Protein AF-A0A9P8TGP6-F1 (afdb_monomer)

pLDDT: mean 79.48, std 13.27, range [30.7, 96.19]

Radius of gyration: 28.35 Å; Cα contacts (8 Å, |Δi|>4): 123; chains: 1; bounding box: 60×50×70 Å

Organism: NCBI:txid1378264

Solvent-accessible surface area (backbone atoms only — not comparable to full-atom values): 10635 Å² total; per-residue (Å²): 137,83,58,91,47,34,24,45,62,33,58,73,70,72,49,93,38,54,38,66,77,48,61,95,91,56,57,24,68,73,29,54,77,68,70,42,88,62,45,78,51,74,81,77,75,86,75,54,73,69,56,50,54,49,53,49,49,55,46,53,59,73,66,55,58,74,56,46,56,63,35,77,54,58,66,69,61,52,52,56,48,55,76,68,54,65,75,65,70,52,48,43,78,89,51,55,75,68,52,45,55,49,53,53,50,53,51,56,51,55,53,64,73,45,82,78,71,79,84,45,71,69,55,53,52,50,40,54,75,72,42,74,43,38,34,41,31,69,72,58,50,48,53,52,53,53,46,38,62,69,70,41,30,84,80,56,59,56,59,50,64,70,63,52,43,70,77,65,59,77,62,102,79,79,136

Nearest PDB structures (foldseek):
  2er8-assembly2_C  TM=5.774E-01  e=1.741E-02  Saccharomyces cerevisiae

Secondary structure (DSSP, 8-state):
---S--BHHHHHHT----GGGSPTTPPPHHHHHTT----B--PPP---HHHHHHHHHHHHHHT--GGGSSEE--HHHHHHHHHH--THHHH-TTS-HHHHHHHHHHHHHHHHHTT-PPPPHHHHHHHHHTTTTEEPPHHHHHHHHHHIIIIITTT---S-HHHHHHHH---TT--

Foldseek 3Di:
DAAPWAWPVCVVVVHGWPVSVDDPPDATPVCVVVVHDTHIDDDDDDDDPVVVVVVVVVVCVVPDPVQFQPDADDLVVVLVVVVVDPLLVFQPPVDDPVVSVVVSVVVVVVCVVPVDDRQDPVNSVVCVVVCVRGGGDPVVVVVVVVCCVVPVCVPRVRGDPVVVCVVPCPDPDDD

InterPro domains:
  IPR001138 Zn(2)Cys(6) fungal-type DNA-binding domain [PF00172] (5-46)
  IPR001138 Zn(2)Cys(6) fungal-type DNA-binding domain [PS00463] (6-38)
  IPR001138 Zn(2)Cys(6) fungal-type DNA-binding domain [PS50048] (6-40)
  IPR001138 Zn(2)Cys(6) fungal-type DNA-binding domain [SM00066] (1-49)
  IPR001138 Zn(2)Cys(6) fungal-type DNA-binding domain [cd00067] (2-39)
  IPR036864 Zn(2)-C6 fungal-type DNA-binding domain superfamily [G3DSA:4.10.240.10] (3-72)
  IPR036864 Zn(2)-C6 fungal-type DNA-binding domain superfamily [SSF57701] (2-48)
  IPR052073 Amide and Lactam Catabolism Regulators [PTHR47171] (1-62)

Structure (mmCIF, N/CA/C/O backbone):
data_AF-A0A9P8TGP6-F1
#
_entry.id   AF-A0A9P8TGP6-F1
#
loop_
_atom_site.group_PDB
_atom_site.id
_atom_site.type_symbol
_atom_site.label_atom_id
_atom_site.label_alt_id
_atom_site.label_comp_id
_atom_site.label_asym_id
_atom_site.label_entity_id
_atom_site.label_seq_id
_atom_site.pdbx_PDB_ins_code
_atom_site.Cartn_x
_atom_site.Cartn_y
_atom_site.Cartn_z
_atom_site.occupancy
_atom_site.B_iso_or_equiv
_atom_site.auth_seq_id
_atom_site.auth_comp_id
_atom_site.auth_asym_id
_atom_site.auth_atom_id
_atom_site.pdbx_PDB_model_num
ATOM 1 N N . LYS A 1 1 ? -22.299 21.863 39.846 1.00 61.88 1 LYS A N 1
ATOM 2 C CA . LYS A 1 1 ? -21.866 20.438 39.864 1.00 61.88 1 LYS A CA 1
ATOM 3 C C . LYS A 1 1 ? -21.215 20.084 38.522 1.00 61.88 1 LYS A C 1
ATOM 5 O O . LYS A 1 1 ? -21.666 20.597 37.506 1.00 61.88 1 LYS A O 1
ATOM 10 N N . ARG A 1 2 ? -20.144 19.278 38.502 1.00 75.06 2 ARG A N 1
ATOM 11 C CA . ARG A 1 2 ? -19.466 18.813 37.271 1.00 75.06 2 ARG A CA 1
ATOM 12 C C . ARG A 1 2 ? -20.066 17.472 36.834 1.00 75.06 2 ARG A C 1
ATOM 14 O O . ARG A 1 2 ? -20.246 16.617 37.693 1.00 75.06 2 ARG A O 1
ATOM 21 N N . ALA A 1 3 ? -20.376 17.307 35.547 1.00 80.19 3 ALA A N 1
ATOM 22 C CA . ALA A 1 3 ? -20.878 16.041 35.004 1.00 80.19 3 ALA A CA 1
ATOM 23 C C . ALA A 1 3 ? -19.803 14.943 35.098 1.00 80.19 3 ALA A C 1
ATOM 25 O O . ALA A 1 3 ? -18.622 15.214 34.852 1.00 80.19 3 ALA A O 1
ATOM 26 N N . LEU A 1 4 ? -20.197 13.718 35.456 1.00 82.75 4 LEU A N 1
ATOM 27 C CA . LEU A 1 4 ? -19.295 12.562 35.547 1.00 82.75 4 LEU A CA 1
ATOM 28 C C . LEU A 1 4 ? -19.127 11.872 34.191 1.00 82.75 4 LEU A C 1
ATOM 30 O O . LEU A 1 4 ? -18.088 11.255 33.923 1.00 82.75 4 LEU A O 1
ATOM 34 N N . LYS A 1 5 ? -20.143 11.989 33.333 1.00 88.75 5 LYS A N 1
ATOM 35 C CA . LYS A 1 5 ? -20.168 11.449 31.974 1.00 88.75 5 LYS A CA 1
ATOM 36 C C . LYS A 1 5 ? -20.490 12.550 30.966 1.00 88.75 5 LYS A C 1
ATOM 38 O O . LYS A 1 5 ? -21.061 13.582 31.298 1.00 88.75 5 LYS A O 1
ATOM 43 N N . ALA A 1 6 ? -20.080 12.333 29.725 1.00 94.38 6 ALA A N 1
ATOM 44 C CA . ALA A 1 6 ? -20.330 13.239 28.612 1.00 94.38 6 ALA A CA 1
ATOM 45 C C . ALA A 1 6 ? -20.905 12.449 27.436 1.00 94.38 6 ALA A C 1
ATOM 47 O O . ALA A 1 6 ? -20.716 11.233 27.362 1.00 94.38 6 ALA A O 1
ATOM 48 N N . CYS A 1 7 ? -21.575 13.126 26.509 1.00 95.00 7 CYS A N 1
ATOM 49 C CA . CYS A 1 7 ? -21.942 12.523 25.236 1.00 95.00 7 CYS A CA 1
ATOM 50 C C . CYS A 1 7 ? -20.708 12.312 24.339 1.00 95.00 7 CYS A C 1
ATOM 52 O O . CYS A 1 7 ? -19.651 12.914 24.567 1.00 95.00 7 CYS A O 1
ATOM 54 N N . VAL A 1 8 ? -20.836 11.474 23.309 1.00 95.00 8 VAL A N 1
ATOM 55 C CA . VAL A 1 8 ? -19.775 11.178 22.332 1.00 95.00 8 VAL A CA 1
ATOM 56 C C . VAL A 1 8 ? -19.268 12.464 21.672 1.00 95.00 8 VAL A C 1
ATOM 58 O O . VAL A 1 8 ? -18.059 12.701 21.659 1.00 95.00 8 VAL A O 1
ATOM 61 N N . ILE A 1 9 ? -20.179 13.330 21.219 1.00 94.94 9 ILE A N 1
ATOM 62 C CA . ILE A 1 9 ? -19.856 14.578 20.512 1.00 94.94 9 ILE A CA 1
ATOM 63 C C . ILE A 1 9 ? -19.052 15.538 21.395 1.00 94.94 9 ILE A C 1
ATOM 65 O O . ILE A 1 9 ? -17.947 15.944 21.034 1.00 94.94 9 ILE A O 1
ATOM 69 N N . CYS A 1 10 ? -19.552 15.877 22.587 1.00 94.94 10 CYS A N 1
ATOM 70 C CA . CYS A 1 10 ? -18.849 16.787 23.493 1.00 94.94 10 CYS A CA 1
ATOM 71 C C . CYS A 1 10 ? -17.521 16.195 23.990 1.00 94.94 10 CYS A C 1
ATOM 73 O O . CYS A 1 10 ? -16.549 16.931 24.157 1.00 94.94 10 CYS A O 1
ATOM 75 N N . HIS A 1 11 ? -17.444 14.872 24.181 1.00 94.25 11 HIS A N 1
ATOM 76 C CA . HIS A 1 11 ? -16.202 14.194 24.557 1.00 94.25 11 HIS A CA 1
ATOM 77 C C . HIS A 1 11 ? -15.139 14.230 23.445 1.00 94.25 11 HIS A C 1
ATOM 79 O O . HIS A 1 11 ? -13.945 14.368 23.740 1.00 94.25 11 HIS A O 1
ATOM 85 N N . GLN A 1 12 ? -15.544 14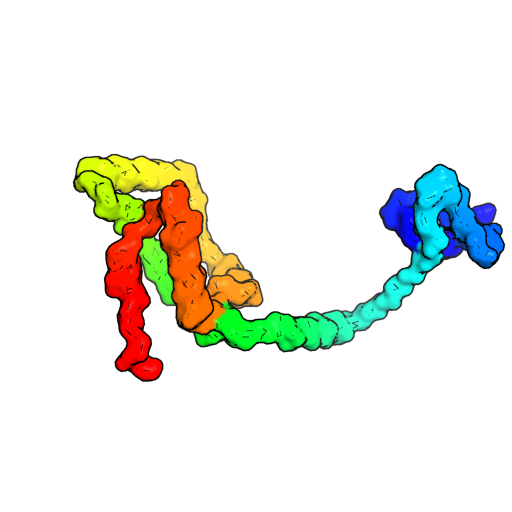.101 22.178 1.00 92.94 12 GLN A N 1
ATOM 86 C CA . GLN A 1 12 ? -14.650 14.243 21.023 1.00 92.94 12 GLN A CA 1
ATOM 87 C C . GLN A 1 12 ? -14.185 15.693 20.862 1.00 92.94 12 GLN A C 1
ATOM 89 O O . GLN A 1 12 ? -12.989 15.930 20.728 1.00 92.94 12 GLN A O 1
ATOM 94 N N . ARG A 1 13 ? -15.105 16.657 20.995 1.00 92.44 13 ARG A N 1
ATOM 95 C CA . ARG A 1 13 ? -14.828 18.102 20.906 1.00 92.44 13 ARG A CA 1
ATOM 96 C C . ARG A 1 13 ? -14.115 18.693 22.127 1.00 92.44 13 ARG A C 1
ATOM 98 O O . ARG A 1 13 ? -13.751 19.859 22.101 1.00 92.44 13 ARG A O 1
ATOM 105 N N . LYS A 1 14 ? -13.922 17.909 23.194 1.00 93.19 14 LYS A N 1
ATOM 106 C CA . LYS A 1 14 ? -13.277 18.326 24.456 1.00 93.19 14 LYS A CA 1
ATOM 107 C C . LYS A 1 14 ? -13.939 19.540 25.126 1.00 93.19 14 LYS A C 1
ATOM 109 O O . LYS A 1 14 ? -13.269 20.323 25.790 1.00 93.19 14 LYS A O 1
ATOM 114 N N . ILE A 1 15 ? -15.262 19.650 25.015 1.00 92.50 15 ILE A N 1
ATOM 115 C CA . ILE A 1 15 ? -16.065 20.724 25.626 1.00 92.50 15 ILE A CA 1
ATOM 116 C C . ILE A 1 15 ? -16.896 20.213 26.811 1.00 92.50 15 ILE A C 1
ATOM 118 O O . ILE A 1 15 ? -17.091 19.007 26.990 1.00 92.50 15 ILE A O 1
ATOM 122 N N . LYS A 1 16 ? -17.406 21.139 27.634 1.00 92.38 16 LYS A N 1
ATOM 123 C CA . LYS A 1 16 ? -18.284 20.814 28.766 1.00 92.38 16 LYS A CA 1
ATOM 124 C C . LYS A 1 16 ? -19.578 20.172 28.259 1.00 92.38 16 LYS A C 1
ATOM 126 O O . LYS A 1 16 ? -20.204 20.682 27.340 1.00 92.38 16 LYS A O 1
ATOM 131 N N . CYS A 1 17 ? -19.980 19.070 28.884 1.00 94.25 17 CYS A N 1
ATOM 132 C CA . CYS A 1 17 ? -21.229 18.376 28.592 1.00 94.25 17 CYS A CA 1
ATOM 133 C C . CYS A 1 17 ? -22.097 18.336 29.849 1.00 94.25 17 CYS A C 1
ATOM 135 O O . CYS A 1 17 ? -21.581 18.106 30.944 1.00 94.25 17 CYS A O 1
ATOM 137 N N . ASP A 1 18 ? -23.394 18.552 29.680 1.00 94.56 18 ASP A N 1
ATOM 138 C CA . ASP A 1 18 ? -24.419 18.512 30.722 1.00 94.56 18 ASP A CA 1
ATOM 139 C C . ASP A 1 18 ? -25.393 17.332 30.555 1.00 94.56 18 ASP A C 1
ATOM 141 O O . ASP A 1 18 ? -26.346 17.239 31.319 1.00 94.56 18 ASP A O 1
ATOM 145 N N . LEU A 1 19 ? -25.132 16.402 29.618 1.00 93.38 19 LEU A N 1
ATOM 146 C CA . LEU A 1 19 ? -25.998 15.237 29.356 1.00 93.38 19 LEU A CA 1
ATOM 147 C C . LEU A 1 19 ? -26.295 14.418 30.622 1.00 93.38 19 LEU A C 1
ATOM 149 O O . LEU A 1 19 ? -27.391 13.909 30.787 1.00 93.38 19 LEU A O 1
ATOM 153 N N . ASP A 1 20 ? -25.319 14.304 31.525 1.00 90.19 20 ASP A N 1
ATOM 154 C CA . ASP A 1 20 ? -25.415 13.534 32.777 1.00 90.19 20 ASP A CA 1
ATOM 155 C C . ASP A 1 20 ? -26.450 14.104 33.771 1.00 90.19 20 ASP A C 1
ATOM 157 O O . ASP A 1 20 ? -26.792 13.444 34.747 1.00 90.19 20 ASP A O 1
ATOM 161 N N . PHE A 1 21 ? -26.923 15.335 33.544 1.00 90.25 21 PHE A N 1
ATOM 162 C CA . PHE A 1 21 ? -27.951 16.004 34.348 1.00 90.25 21 PHE A CA 1
ATOM 163 C C . PHE A 1 21 ? -29.308 16.105 33.636 1.00 90.25 21 PHE A C 1
ATOM 165 O O . PHE A 1 21 ? -30.235 16.678 34.203 1.00 90.25 21 PHE A O 1
ATOM 172 N N . LYS A 1 22 ? -29.416 15.605 32.399 1.00 90.25 22 LYS A N 1
ATOM 173 C CA . LYS A 1 22 ? -30.646 15.617 31.600 1.00 90.25 22 LYS A CA 1
ATOM 174 C C . LYS A 1 22 ? -31.448 14.334 31.834 1.00 90.25 22 LYS A C 1
ATOM 176 O O . LYS A 1 22 ? -30.893 13.310 32.236 1.00 90.25 22 LYS A O 1
ATOM 181 N N . GLU A 1 23 ? -32.752 14.392 31.587 1.00 90.00 23 GLU A N 1
ATOM 182 C CA . GLU A 1 23 ? -33.630 13.226 31.718 1.00 90.00 23 GLU A CA 1
ATOM 183 C C . GLU A 1 23 ? -33.400 12.210 30.588 1.00 90.00 23 GLU A C 1
ATOM 185 O O . GLU A 1 23 ? -32.806 12.509 29.548 1.00 90.00 23 GLU A O 1
ATOM 190 N N . VAL A 1 24 ? -33.865 10.975 30.789 1.00 84.69 24 VAL A N 1
ATOM 191 C CA . VAL A 1 24 ? -33.719 9.903 29.795 1.00 84.69 24 VAL A CA 1
ATOM 192 C C . VAL A 1 24 ? -34.445 10.297 28.505 1.00 84.69 24 VAL A C 1
ATOM 194 O O . VAL A 1 24 ? -35.641 10.562 28.520 1.00 84.69 24 VAL A O 1
ATOM 197 N N . GLY A 1 25 ? -33.716 10.326 27.387 1.00 83.12 25 GLY A N 1
ATOM 198 C CA . GLY A 1 25 ? -34.239 10.727 26.075 1.00 83.12 25 GLY A CA 1
ATOM 199 C C . GLY A 1 25 ? -33.981 12.192 25.704 1.00 83.12 25 GLY A C 1
ATOM 200 O O . GLY A 1 25 ? -34.153 12.557 24.543 1.00 83.12 25 GLY A O 1
ATOM 201 N N . GLN A 1 26 ? -33.506 13.022 26.637 1.00 91.06 26 GLN A N 1
ATOM 202 C CA . GLN A 1 26 ? -33.088 14.393 26.344 1.00 91.06 26 GLN A CA 1
ATOM 203 C C . GLN A 1 26 ? -31.642 14.466 25.837 1.00 91.06 26 GLN A C 1
ATOM 205 O O . GLN A 1 26 ? -30.794 13.621 26.133 1.00 91.06 26 GLN A O 1
ATOM 210 N N . ARG A 1 27 ? -31.351 15.525 25.077 1.00 95.50 27 ARG A N 1
ATOM 211 C CA . ARG A 1 27 ? -30.021 15.820 24.529 1.00 95.50 27 ARG A CA 1
ATOM 212 C C . ARG A 1 27 ? -29.313 16.839 25.422 1.00 95.50 27 ARG A C 1
ATOM 214 O O . ARG A 1 27 ? -29.939 17.600 26.155 1.00 95.50 27 ARG A O 1
ATOM 221 N N . CYS A 1 28 ? -27.983 16.841 25.394 1.00 95.12 28 CYS A N 1
ATOM 222 C CA . CYS A 1 28 ? -27.208 17.866 26.092 1.00 95.12 28 CYS A CA 1
ATOM 223 C C . CYS A 1 28 ? -27.381 19.220 25.395 1.00 95.12 28 CYS A C 1
ATOM 225 O O . CYS A 1 28 ? -27.576 19.242 24.181 1.00 95.12 28 CYS A O 1
ATOM 227 N N . THR A 1 29 ? -27.215 20.329 26.117 1.00 95.50 29 THR A N 1
ATOM 228 C CA . THR A 1 29 ? -27.509 21.681 25.598 1.00 95.50 29 THR A CA 1
ATOM 229 C C . THR A 1 29 ? -26.766 21.963 24.281 1.00 95.50 29 THR A C 1
ATOM 231 O O . THR A 1 29 ? -27.377 22.306 23.277 1.00 95.50 29 THR A O 1
ATOM 234 N N . ASN A 1 30 ? -25.469 21.636 24.208 1.00 94.44 30 ASN A N 1
ATOM 235 C CA . ASN A 1 30 ? -24.685 21.799 22.971 1.00 94.44 30 ASN A CA 1
ATOM 236 C C . ASN A 1 30 ? -25.179 20.941 21.788 1.00 94.44 30 ASN A C 1
ATOM 238 O O . ASN A 1 30 ? -25.009 21.313 20.631 1.00 94.44 30 ASN A O 1
ATOM 242 N N . CYS A 1 31 ? -25.684 19.733 22.054 1.00 95.88 31 CYS A N 1
ATOM 243 C CA . CYS A 1 31 ? -26.143 18.824 20.999 1.00 95.88 31 CYS A CA 1
ATOM 244 C C . CYS A 1 31 ? -27.573 19.145 20.559 1.00 95.88 31 CYS A C 1
ATOM 246 O O . CYS A 1 31 ? -27.935 18.828 19.430 1.00 95.88 31 CYS A O 1
ATOM 248 N N . GLU A 1 32 ? -28.366 19.749 21.440 1.00 96.19 32 GLU A N 1
ATOM 249 C CA . GLU A 1 32 ? -29.692 20.284 21.149 1.00 96.19 32 GLU A CA 1
ATOM 250 C C . GLU A 1 32 ? -29.587 21.525 20.252 1.00 96.19 32 GLU A C 1
ATOM 252 O O . GLU A 1 32 ? -30.156 21.525 19.165 1.00 96.19 32 GLU A O 1
ATOM 257 N N . GLU A 1 33 ? -28.754 22.504 20.622 1.00 94.81 33 GLU A N 1
ATOM 258 C CA . GLU A 1 33 ? -28.526 23.732 19.840 1.00 94.81 33 GLU A CA 1
ATOM 259 C C . GLU A 1 33 ? -27.999 23.458 18.428 1.00 94.81 33 GLU A C 1
ATOM 261 O O . GLU A 1 33 ? -28.424 24.078 17.457 1.00 94.81 33 GLU A O 1
ATOM 266 N N . LEU A 1 34 ? -27.070 22.508 18.300 1.00 93.19 34 LEU A N 1
ATOM 267 C CA . LEU A 1 34 ? -26.473 22.148 17.013 1.00 93.19 34 LEU A CA 1
ATOM 268 C C . LEU A 1 34 ? -27.268 21.082 16.257 1.00 93.19 34 LEU A C 1
ATOM 270 O O . LEU A 1 34 ? -26.832 20.633 15.198 1.00 93.19 34 LEU A O 1
ATOM 274 N N . ASN A 1 35 ? -28.377 20.622 16.835 1.00 92.69 35 ASN A N 1
ATOM 275 C CA . ASN A 1 35 ? -29.158 19.501 16.342 1.00 92.69 35 ASN A CA 1
ATOM 276 C C . ASN A 1 35 ? -28.296 18.269 15.962 1.00 92.69 35 ASN A C 1
ATOM 278 O O . ASN A 1 35 ? -28.583 17.567 14.998 1.00 92.69 35 ASN A O 1
ATOM 282 N N . LEU A 1 36 ? -27.298 17.922 16.792 1.00 92.75 36 LEU A N 1
ATOM 283 C CA . LEU A 1 36 ? -26.455 16.713 16.668 1.00 92.75 36 LEU A CA 1
ATOM 284 C C . LEU A 1 36 ? -26.885 15.525 17.542 1.00 92.75 36 LEU A C 1
ATOM 286 O O . LEU A 1 36 ? -27.194 15.706 18.724 1.00 92.75 36 LEU A O 1
ATOM 290 N N . GLU A 1 37 ? -26.886 14.316 16.990 1.00 94.31 37 GLU A N 1
ATOM 291 C CA . GLU A 1 37 ? -27.268 13.094 17.706 1.00 94.31 37 GLU A CA 1
ATOM 292 C C . GLU A 1 37 ? -26.469 12.923 19.015 1.00 94.31 37 GLU A C 1
ATOM 294 O O . GLU A 1 37 ? -25.233 12.929 19.032 1.00 94.31 37 GLU A O 1
ATOM 299 N N . CYS A 1 38 ? -27.180 12.849 20.147 1.00 94.62 38 CYS A N 1
ATOM 300 C CA . CYS A 1 38 ? -26.576 12.927 21.476 1.00 94.62 38 CYS A CA 1
ATOM 301 C C . CYS A 1 38 ? -26.589 11.567 22.173 1.00 94.62 38 CYS A C 1
ATOM 303 O O . CYS A 1 38 ? -27.544 11.214 22.858 1.00 94.62 38 CYS A O 1
ATOM 305 N N . GLU A 1 39 ? -25.491 10.827 22.051 1.00 93.69 39 GLU A N 1
ATOM 306 C CA . GLU A 1 39 ? -25.336 9.531 22.713 1.00 93.69 39 GLU A CA 1
ATOM 307 C C . GLU A 1 39 ? -24.331 9.588 23.863 1.00 93.69 39 GLU A C 1
ATOM 309 O O . GLU A 1 39 ? -23.284 10.230 23.760 1.00 93.69 39 GLU A O 1
ATOM 314 N N . LEU A 1 40 ? -24.602 8.879 24.962 1.00 92.81 40 LEU A N 1
ATOM 315 C CA . LEU A 1 40 ? -23.701 8.805 26.114 1.00 92.81 40 LEU A CA 1
ATOM 316 C C . LEU A 1 40 ? -22.385 8.092 25.755 1.00 92.81 40 LEU A C 1
ATOM 318 O O . LEU A 1 40 ? -22.381 6.935 25.332 1.00 92.81 40 LEU A O 1
ATOM 322 N N . TYR A 1 41 ? -21.243 8.738 26.006 1.00 92.38 41 TYR A N 1
ATOM 323 C CA . TYR A 1 41 ? -19.936 8.148 25.728 1.00 92.38 41 TYR A CA 1
ATOM 324 C C . TYR A 1 41 ? -19.642 6.964 26.659 1.00 92.38 41 TYR A C 1
ATOM 326 O O . TYR A 1 41 ? -19.454 7.116 27.872 1.00 92.38 41 TYR A O 1
ATOM 334 N N . LYS A 1 42 ? -19.525 5.769 26.076 1.00 89.31 42 LYS A N 1
ATOM 335 C CA . LYS A 1 42 ? -19.083 4.555 26.772 1.00 89.31 42 LYS A CA 1
ATOM 336 C C . LYS A 1 42 ? -17.559 4.448 26.687 1.00 89.31 42 LYS A C 1
ATOM 338 O O . LYS A 1 42 ? -16.997 4.244 25.613 1.00 89.31 42 LYS A O 1
ATOM 343 N N . ARG A 1 43 ? -16.870 4.557 27.831 1.00 81.88 43 ARG A N 1
ATOM 344 C CA . ARG A 1 43 ? -15.415 4.330 27.896 1.00 81.88 43 ARG A CA 1
ATOM 345 C C . ARG A 1 43 ? -15.098 2.904 27.448 1.00 81.88 43 ARG A C 1
ATOM 347 O O . ARG A 1 43 ? -15.593 1.944 28.038 1.00 81.88 43 ARG A O 1
ATOM 354 N N . LYS A 1 44 ? -14.225 2.768 26.448 1.00 79.81 44 LYS A N 1
ATOM 355 C CA . LYS A 1 44 ? -13.668 1.467 26.063 1.00 79.81 44 LYS A CA 1
ATOM 356 C C . LYS A 1 44 ? -12.904 0.888 27.258 1.00 79.81 44 LYS A C 1
ATOM 358 O O . LYS A 1 44 ? -12.088 1.581 27.869 1.00 79.81 44 LYS A O 1
ATOM 363 N N . LYS A 1 45 ? -13.180 -0.371 27.612 1.00 79.00 45 LYS A N 1
ATOM 364 C CA . LYS A 1 45 ? -12.411 -1.075 28.647 1.00 79.00 45 LYS A CA 1
ATOM 365 C C . LYS A 1 45 ? -10.960 -1.191 28.182 1.00 79.00 45 LYS A C 1
ATOM 367 O O . LYS A 1 45 ? -10.704 -1.468 27.012 1.00 79.00 45 LYS A O 1
ATOM 372 N N . ARG A 1 46 ? -10.013 -0.981 29.098 1.00 75.94 46 ARG A N 1
ATOM 373 C CA . ARG A 1 46 ? -8.589 -1.163 28.808 1.00 75.94 46 ARG A CA 1
ATOM 374 C C . ARG A 1 46 ? -8.347 -2.640 28.492 1.00 75.94 46 ARG A C 1
ATOM 376 O O . ARG A 1 46 ? -8.518 -3.494 29.358 1.00 75.94 46 ARG A O 1
ATOM 383 N N . ILE A 1 47 ? -7.984 -2.924 27.247 1.00 75.44 47 ILE A N 1
ATOM 384 C CA . ILE A 1 47 ? -7.647 -4.272 26.784 1.00 75.44 47 ILE A CA 1
ATOM 385 C C . ILE A 1 47 ? -6.281 -4.644 27.380 1.00 75.44 47 ILE A C 1
ATOM 387 O O . ILE A 1 47 ? -5.363 -3.819 27.406 1.00 75.44 47 ILE A O 1
ATOM 391 N N . LYS A 1 48 ? -6.138 -5.866 27.910 1.00 80.12 48 LYS A N 1
ATOM 392 C CA . LYS A 1 48 ? -4.844 -6.347 28.430 1.00 80.12 48 LYS A CA 1
ATOM 393 C C . LYS A 1 48 ? -3.862 -6.516 27.264 1.00 80.12 48 LYS A C 1
ATOM 395 O O . LYS A 1 48 ? -4.267 -6.965 26.198 1.00 80.12 48 LYS A O 1
ATOM 400 N N . LYS A 1 49 ? -2.567 -6.234 27.460 1.00 73.44 49 LYS A N 1
ATOM 401 C CA . LYS A 1 49 ? -1.540 -6.309 26.393 1.00 73.44 49 LYS A CA 1
ATOM 402 C C . LYS A 1 49 ? -1.551 -7.651 25.638 1.00 73.44 49 LYS A C 1
ATOM 404 O O . LYS A 1 49 ? -1.470 -7.661 24.417 1.00 73.44 49 LYS A O 1
ATOM 409 N N . PHE A 1 50 ? -1.759 -8.762 26.348 1.00 72.81 50 PHE A N 1
ATOM 410 C CA . PHE A 1 50 ? -1.906 -10.097 25.753 1.00 72.81 50 PHE A CA 1
ATOM 411 C C . PHE A 1 50 ? -3.095 -10.209 24.779 1.00 72.81 50 PHE A C 1
ATOM 413 O O . PHE A 1 50 ? -2.973 -10.797 23.713 1.00 72.81 50 PHE A O 1
ATOM 420 N N . GLN A 1 51 ? -4.232 -9.592 25.107 1.00 73.81 51 GLN A N 1
ATOM 421 C CA . GLN A 1 51 ? -5.413 -9.578 24.238 1.00 73.81 51 GLN A CA 1
ATOM 422 C C . GLN A 1 51 ? -5.204 -8.693 23.003 1.00 73.81 51 GLN A C 1
ATOM 424 O O . GLN A 1 51 ? -5.775 -8.983 21.964 1.00 73.81 51 GLN A O 1
ATOM 429 N N . ILE A 1 52 ? -4.371 -7.648 23.082 1.00 72.38 52 ILE A N 1
ATOM 430 C CA . ILE A 1 52 ? -4.000 -6.842 21.905 1.00 72.38 52 ILE A CA 1
ATOM 431 C C . ILE A 1 52 ? -3.176 -7.685 20.931 1.00 72.38 52 ILE A C 1
ATOM 433 O O . ILE A 1 52 ? -3.507 -7.721 19.751 1.00 72.38 52 ILE A O 1
ATOM 437 N N . HIS A 1 53 ? -2.156 -8.395 21.428 1.00 73.44 53 HIS A N 1
ATOM 438 C CA . HIS A 1 53 ? -1.366 -9.309 20.598 1.00 73.44 53 HIS A CA 1
ATOM 439 C C . HIS A 1 53 ? -2.247 -10.378 19.953 1.00 73.44 53 HIS A C 1
ATOM 441 O O . HIS A 1 53 ? -2.147 -10.576 18.750 1.00 73.44 53 HIS A O 1
ATOM 447 N N . LYS A 1 54 ? -3.156 -10.984 20.729 1.00 78.88 54 LYS A N 1
ATOM 448 C CA . LYS A 1 54 ? -4.096 -11.988 20.223 1.00 78.88 54 LYS A CA 1
ATOM 449 C C . LYS A 1 54 ? -5.068 -11.428 19.174 1.00 78.88 54 LYS A C 1
ATOM 451 O O . LYS A 1 54 ? -5.260 -12.029 18.129 1.00 78.88 54 LYS A O 1
ATOM 456 N N . ASN A 1 55 ? -5.663 -10.260 19.418 1.00 76.12 55 ASN A N 1
ATOM 457 C CA . ASN A 1 55 ? -6.583 -9.638 18.461 1.00 76.12 55 ASN A CA 1
ATOM 458 C C . ASN A 1 55 ? -5.871 -9.230 17.164 1.00 76.12 55 ASN A C 1
ATOM 460 O O . ASN A 1 55 ? -6.475 -9.290 16.098 1.00 76.12 55 ASN A O 1
ATOM 464 N N . LEU A 1 56 ? -4.607 -8.803 17.252 1.00 72.31 56 LEU A N 1
ATOM 465 C CA . LEU A 1 56 ? -3.800 -8.467 16.084 1.00 72.31 56 LEU A CA 1
ATOM 466 C C . LEU A 1 56 ? -3.424 -9.721 15.293 1.00 72.31 56 LEU A C 1
ATOM 468 O O . LEU A 1 56 ? -3.550 -9.702 14.076 1.00 72.31 56 LEU A O 1
ATOM 472 N N . SER A 1 57 ? -3.014 -10.805 15.958 1.00 72.56 57 SER A N 1
ATOM 473 C CA . SER A 1 57 ? -2.742 -12.076 15.280 1.00 72.56 57 SER A CA 1
ATOM 474 C C . SER A 1 57 ? -3.997 -12.634 14.612 1.00 72.56 57 SER A C 1
ATOM 476 O O . SER A 1 57 ? -3.938 -12.970 13.438 1.00 72.56 57 SER A O 1
ATOM 478 N N . ASP A 1 58 ? -5.145 -12.624 15.297 1.00 76.12 58 ASP A N 1
ATOM 479 C CA . ASP A 1 58 ? -6.416 -13.098 14.734 1.00 76.12 58 ASP A CA 1
ATOM 480 C C . ASP A 1 58 ? -6.881 -12.227 13.551 1.00 76.12 58 ASP A C 1
ATOM 482 O O . ASP A 1 58 ? -7.472 -12.738 12.601 1.00 76.12 58 ASP A O 1
ATOM 486 N N . LEU A 1 59 ? -6.637 -10.910 13.591 1.00 70.25 59 LEU A N 1
ATOM 487 C CA . LEU A 1 59 ? -6.941 -10.011 12.475 1.00 70.25 59 LEU A CA 1
ATOM 488 C C . LEU A 1 59 ? -6.015 -10.279 11.288 1.00 70.25 59 LEU A C 1
ATOM 490 O O . LEU A 1 59 ? -6.513 -10.443 10.184 1.00 70.25 59 LEU A O 1
ATOM 494 N N . LEU A 1 60 ? -4.703 -10.368 11.524 1.00 68.00 60 LEU A N 1
ATOM 495 C CA . LEU A 1 60 ? -3.710 -10.676 10.493 1.00 68.00 60 LEU A CA 1
ATOM 496 C C . LEU A 1 60 ? -3.979 -12.035 9.841 1.00 68.00 60 LEU A C 1
ATOM 498 O O . LEU A 1 60 ? -3.842 -12.151 8.632 1.00 68.00 60 LEU A O 1
ATOM 502 N N . GLU A 1 61 ? -4.400 -13.036 10.616 1.00 73.62 61 GLU A N 1
ATOM 503 C CA . GLU A 1 61 ? -4.819 -14.349 10.117 1.00 73.62 61 GLU A CA 1
ATOM 504 C C . GLU A 1 61 ? -6.066 -14.245 9.232 1.00 73.62 61 GLU A C 1
ATOM 506 O O . GLU A 1 61 ? -6.103 -14.809 8.147 1.00 73.62 61 GLU A O 1
ATOM 511 N N . LYS A 1 62 ? -7.075 -13.473 9.652 1.00 69.38 62 LYS A N 1
ATOM 512 C CA . LYS A 1 62 ? -8.317 -13.276 8.884 1.00 69.38 62 LYS A CA 1
ATOM 513 C C . LYS A 1 62 ? -8.140 -12.413 7.640 1.00 69.38 62 LYS A C 1
ATOM 515 O O . LYS A 1 62 ? -8.922 -12.537 6.705 1.00 69.38 62 LYS A O 1
ATOM 520 N N . THR A 1 63 ? -7.156 -11.519 7.640 1.00 58.78 63 THR A N 1
ATOM 521 C CA . THR A 1 63 ? -6.814 -10.669 6.494 1.00 58.78 63 THR A CA 1
ATOM 522 C C . THR A 1 63 ? -5.637 -11.219 5.694 1.00 58.78 63 THR A C 1
ATOM 524 O O . THR A 1 63 ? -5.149 -10.524 4.803 1.00 58.78 63 THR A O 1
ATOM 527 N N . LYS A 1 64 ? -5.146 -12.433 5.997 1.00 61.66 64 LYS A N 1
ATOM 528 C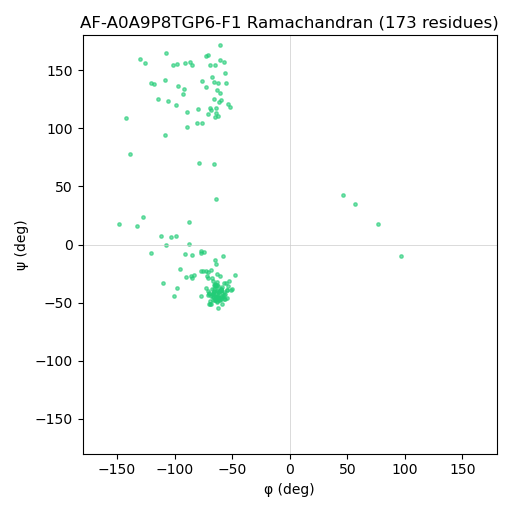 CA . LYS A 1 64 ? -4.171 -13.114 5.142 1.00 61.66 64 LYS A CA 1
ATOM 529 C C . LYS A 1 64 ? -4.834 -13.354 3.798 1.00 61.66 64 LYS A C 1
ATOM 531 O O . LYS A 1 64 ? -5.733 -14.175 3.663 1.00 61.66 64 LYS A O 1
ATOM 536 N N . ILE A 1 65 ? -4.352 -12.641 2.798 1.00 62.12 65 ILE A N 1
ATOM 537 C CA . ILE A 1 65 ? -4.590 -12.998 1.412 1.00 62.12 65 ILE A CA 1
ATOM 538 C C . ILE A 1 65 ? -3.440 -13.940 1.060 1.00 62.12 65 ILE A C 1
ATOM 540 O O . ILE A 1 65 ? -2.305 -13.499 0.880 1.00 62.12 65 ILE A O 1
ATOM 544 N N . GLU A 1 66 ? -3.713 -15.246 1.063 1.00 57.84 66 GLU A N 1
ATOM 545 C CA . GLU A 1 66 ? -2.716 -16.305 0.827 1.00 57.84 66 GLU A CA 1
ATOM 546 C C . GLU A 1 66 ? -1.939 -16.078 -0.481 1.00 57.84 66 GLU A C 1
ATOM 548 O O . GLU A 1 66 ? -0.739 -16.337 -0.554 1.00 57.84 66 GLU A O 1
ATOM 553 N N . THR A 1 67 ? -2.594 -15.467 -1.470 1.00 56.84 67 THR A N 1
ATOM 554 C CA . THR A 1 67 ? -2.038 -15.155 -2.788 1.00 56.84 67 THR A CA 1
ATOM 555 C C . THR A 1 67 ? -1.106 -13.942 -2.827 1.00 56.84 67 THR A C 1
ATOM 557 O O . THR A 1 67 ? -0.494 -13.736 -3.866 1.00 56.84 67 THR A O 1
ATOM 560 N N . LEU A 1 68 ? -0.959 -13.146 -1.750 1.00 58.06 68 LEU A N 1
ATOM 561 C CA . LEU A 1 68 ? -0.099 -11.941 -1.714 1.00 58.06 68 LEU A CA 1
ATOM 562 C C . LEU A 1 68 ? 1.346 -12.193 -1.248 1.00 58.06 68 LEU A C 1
ATOM 564 O O . LEU A 1 68 ? 2.161 -11.280 -1.319 1.00 58.06 68 LEU A O 1
ATOM 568 N N . ASN A 1 69 ? 1.677 -13.394 -0.760 1.00 65.44 69 ASN A N 1
ATOM 569 C CA . ASN A 1 69 ? 3.037 -13.727 -0.300 1.00 65.44 69 ASN A CA 1
ATOM 570 C C . ASN A 1 69 ? 3.586 -15.006 -0.950 1.00 65.44 69 ASN A C 1
ATOM 572 O O . ASN A 1 69 ? 4.432 -15.686 -0.362 1.00 65.44 69 ASN A O 1
ATOM 576 N N . ALA A 1 70 ? 3.068 -15.364 -2.125 1.00 71.69 70 ALA A N 1
ATOM 577 C CA . ALA A 1 70 ? 3.438 -16.593 -2.820 1.00 71.69 70 ALA A CA 1
ATOM 578 C C . ALA A 1 70 ? 4.898 -16.564 -3.298 1.00 71.69 70 ALA A C 1
ATOM 580 O O . ALA A 1 70 ? 5.563 -17.596 -3.313 1.00 71.69 70 ALA A O 1
ATOM 581 N N . VAL A 1 71 ? 5.415 -15.380 -3.637 1.00 79.62 71 VAL A N 1
ATOM 582 C CA . VAL A 1 71 ? 6.794 -15.200 -4.097 1.00 79.62 71 VAL A CA 1
ATOM 583 C C . VAL A 1 71 ? 7.562 -14.370 -3.074 1.00 79.62 71 VAL A C 1
ATOM 585 O O . VAL A 1 71 ? 7.156 -13.265 -2.721 1.00 79.62 71 VAL A O 1
ATOM 588 N N . ARG A 1 72 ? 8.688 -14.899 -2.589 1.00 83.50 72 ARG A N 1
ATOM 589 C CA . ARG A 1 72 ? 9.584 -14.194 -1.665 1.00 83.50 72 ARG A CA 1
ATOM 590 C C . ARG A 1 72 ? 10.830 -13.748 -2.401 1.00 83.50 72 ARG A C 1
ATOM 592 O O . ARG A 1 72 ? 11.538 -14.578 -2.964 1.00 83.50 72 ARG A O 1
ATOM 599 N N . ILE A 1 73 ? 11.107 -12.454 -2.357 1.00 86.25 73 ILE A N 1
ATOM 600 C CA . ILE A 1 73 ? 12.356 -11.899 -2.864 1.00 86.25 73 ILE A CA 1
ATOM 601 C C . ILE A 1 73 ? 13.350 -11.818 -1.705 1.00 86.25 73 ILE A C 1
ATOM 603 O O . ILE A 1 73 ? 13.022 -11.264 -0.656 1.00 86.25 73 ILE A O 1
ATOM 607 N N . ASP A 1 74 ? 14.566 -12.334 -1.888 1.00 88.44 74 ASP A N 1
ATOM 608 C CA . ASP A 1 74 ? 15.650 -12.092 -0.934 1.00 88.44 74 ASP A CA 1
ATOM 609 C C . ASP A 1 74 ? 16.068 -10.610 -1.008 1.00 88.44 74 ASP A C 1
ATOM 611 O O . ASP A 1 74 ? 16.543 -10.157 -2.059 1.00 88.44 74 ASP A O 1
ATOM 615 N N . PRO A 1 75 ? 15.920 -9.833 0.084 1.00 86.75 75 PRO A N 1
ATOM 616 C CA . PRO A 1 75 ? 16.323 -8.436 0.097 1.00 86.75 75 PRO A CA 1
ATOM 617 C C . PRO A 1 75 ? 17.809 -8.254 -0.224 1.00 86.75 75 PRO A C 1
ATOM 619 O O . PRO A 1 75 ? 18.165 -7.295 -0.900 1.00 86.75 75 PRO A O 1
ATOM 622 N N . ALA A 1 76 ? 18.688 -9.157 0.220 1.00 85.19 76 ALA A N 1
ATOM 623 C CA . ALA A 1 76 ? 20.121 -9.035 -0.038 1.00 85.19 76 ALA A CA 1
ATOM 624 C C . ALA A 1 76 ? 20.431 -9.203 -1.533 1.00 85.19 76 ALA A C 1
ATOM 626 O O . ALA A 1 76 ? 21.169 -8.399 -2.110 1.00 85.19 76 ALA A O 1
ATOM 627 N N . GLU A 1 77 ? 19.818 -10.202 -2.172 1.00 86.25 77 GLU A N 1
ATOM 628 C CA . GLU A 1 77 ? 19.963 -10.444 -3.607 1.00 86.25 77 GLU A CA 1
ATOM 629 C C . GLU A 1 77 ? 19.381 -9.286 -4.431 1.00 86.25 77 GLU A C 1
ATOM 631 O O . GLU A 1 77 ? 20.040 -8.777 -5.343 1.00 86.25 77 GLU A O 1
ATOM 636 N N . LEU A 1 78 ? 18.177 -8.815 -4.084 1.00 85.31 78 LEU A N 1
ATOM 637 C CA . LEU A 1 78 ? 17.532 -7.696 -4.771 1.00 85.31 78 LEU A CA 1
ATOM 638 C C . LEU A 1 78 ? 18.357 -6.415 -4.654 1.00 85.31 78 LEU A C 1
ATOM 640 O O . LEU A 1 78 ? 18.610 -5.756 -5.660 1.00 85.31 78 LEU A O 1
ATOM 644 N N . MET A 1 79 ? 18.814 -6.071 -3.449 1.00 83.69 79 MET A N 1
ATOM 645 C CA . MET A 1 79 ? 19.619 -4.867 -3.237 1.00 83.69 7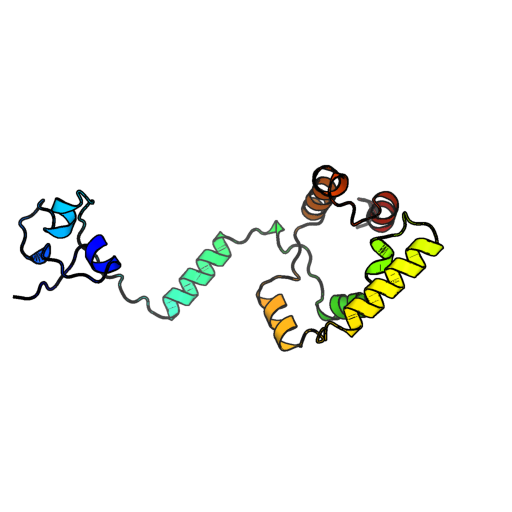9 MET A CA 1
ATOM 646 C C . MET A 1 79 ? 20.955 -4.957 -3.979 1.00 83.69 79 MET A C 1
ATOM 648 O O . MET A 1 79 ? 21.412 -3.961 -4.540 1.00 83.69 79 MET A O 1
ATOM 652 N N . GLN A 1 80 ? 21.564 -6.145 -4.060 1.00 82.12 80 GLN A N 1
ATOM 653 C CA . GLN A 1 80 ? 22.770 -6.347 -4.862 1.00 82.12 80 GLN A CA 1
ATOM 654 C C . GLN A 1 80 ? 22.500 -6.167 -6.365 1.00 82.12 80 GLN A C 1
ATOM 656 O O . GLN A 1 80 ? 23.332 -5.572 -7.054 1.00 82.12 80 GLN A O 1
ATOM 661 N N . LYS A 1 81 ? 21.356 -6.645 -6.877 1.00 79.25 81 LYS A N 1
ATOM 662 C CA . LYS A 1 81 ? 20.938 -6.417 -8.270 1.00 79.25 81 LYS A CA 1
ATOM 663 C C . LYS A 1 81 ? 20.709 -4.929 -8.534 1.00 79.25 81 LYS A C 1
ATOM 665 O O . LYS A 1 81 ? 21.305 -4.395 -9.460 1.00 79.25 81 LYS A O 1
ATOM 670 N N . LEU A 1 82 ? 19.954 -4.238 -7.678 1.00 74.81 82 LEU A N 1
ATOM 671 C CA . LEU A 1 82 ? 19.654 -2.809 -7.830 1.00 74.81 82 LEU A CA 1
ATOM 672 C C . LEU A 1 82 ? 20.911 -1.930 -7.843 1.00 74.81 82 LEU A C 1
ATOM 674 O O . LEU A 1 82 ? 21.000 -1.024 -8.660 1.00 74.81 82 LEU A O 1
ATOM 678 N N . LYS A 1 83 ? 21.920 -2.233 -7.015 1.00 72.12 83 LYS A N 1
ATOM 679 C CA . LYS A 1 83 ? 23.207 -1.511 -7.042 1.00 72.12 83 LYS A CA 1
ATOM 680 C C . LYS A 1 83 ? 23.971 -1.671 -8.362 1.00 72.12 83 LYS A C 1
ATOM 682 O O . LYS A 1 83 ? 24.805 -0.832 -8.688 1.00 72.12 83 LYS A O 1
ATOM 687 N N . LYS A 1 84 ? 23.731 -2.760 -9.098 1.00 65.69 84 LYS A N 1
ATOM 688 C CA . LYS A 1 84 ? 24.378 -3.047 -10.388 1.00 65.69 84 LYS A CA 1
ATOM 689 C C . LYS A 1 84 ? 23.588 -2.484 -11.569 1.00 65.69 84 LYS A C 1
ATOM 691 O O . LYS A 1 84 ? 24.188 -2.166 -12.593 1.00 65.69 84 LYS A O 1
ATOM 696 N N . THR A 1 85 ? 22.271 -2.355 -11.438 1.00 62.56 85 THR A N 1
ATOM 697 C CA . THR A 1 85 ? 21.396 -1.894 -12.516 1.00 62.56 85 THR A CA 1
ATOM 698 C C . THR A 1 85 ? 21.444 -0.374 -12.646 1.00 62.56 85 THR A C 1
ATOM 700 O O . THR A 1 85 ? 21.009 0.357 -11.759 1.00 62.56 85 THR A O 1
ATOM 703 N N . ARG A 1 86 ? 21.913 0.136 -13.788 1.00 58.72 86 ARG A N 1
ATOM 704 C CA . ARG A 1 86 ? 21.750 1.557 -14.115 1.00 58.72 86 ARG A CA 1
ATOM 705 C C . ARG A 1 86 ? 20.304 1.765 -14.561 1.00 58.72 86 ARG A C 1
ATOM 707 O O . ARG A 1 86 ? 19.940 1.380 -15.665 1.00 58.72 86 ARG A O 1
ATOM 714 N N . HIS A 1 87 ? 19.472 2.353 -13.699 1.00 56.53 87 HIS A N 1
ATOM 715 C CA . HIS A 1 87 ? 18.028 2.552 -13.920 1.00 56.53 87 HIS A CA 1
ATOM 716 C C . HIS A 1 87 ? 17.658 3.141 -15.296 1.00 56.53 87 HIS A C 1
ATOM 718 O O . HIS A 1 87 ? 16.573 2.885 -15.806 1.00 56.53 87 HIS A O 1
ATOM 724 N N . HIS A 1 88 ? 18.570 3.883 -15.923 1.00 58.34 88 HIS A N 1
ATOM 725 C CA . HIS A 1 88 ? 18.381 4.511 -17.226 1.00 58.34 88 HIS A CA 1
ATOM 726 C C . HIS A 1 88 ? 18.280 3.528 -18.414 1.00 58.34 88 HIS A C 1
ATOM 728 O O . HIS A 1 88 ? 17.726 3.875 -19.455 1.00 58.34 88 HIS A O 1
ATOM 734 N N . GLU A 1 89 ? 18.789 2.300 -18.283 1.00 54.53 89 GLU A N 1
ATOM 735 C CA . GLU A 1 89 ? 18.873 1.343 -19.399 1.00 54.53 89 GLU A CA 1
ATOM 736 C C . GLU A 1 89 ? 17.504 0.792 -19.836 1.00 54.53 89 GLU A C 1
ATOM 738 O O . GLU A 1 89 ? 17.320 0.409 -20.992 1.00 54.53 89 GLU A O 1
ATOM 743 N N . TYR A 1 90 ? 16.515 0.819 -18.939 1.00 52.62 90 TYR A N 1
ATOM 744 C CA . TYR A 1 90 ? 15.154 0.344 -19.211 1.00 52.62 90 TYR A CA 1
ATOM 745 C C . TYR A 1 90 ? 14.192 1.455 -19.636 1.00 52.62 90 TYR A C 1
ATOM 747 O O . TYR A 1 90 ? 13.176 1.166 -20.270 1.00 52.62 90 TYR A O 1
ATOM 755 N N . ILE A 1 91 ? 14.512 2.711 -19.305 1.00 59.25 91 ILE A N 1
ATOM 756 C CA . ILE A 1 91 ? 13.576 3.832 -19.447 1.00 59.25 91 ILE A CA 1
ATOM 757 C C . ILE A 1 91 ? 13.598 4.423 -20.862 1.00 59.25 91 ILE A C 1
ATOM 759 O O . ILE A 1 91 ? 12.585 4.915 -21.350 1.00 59.25 91 ILE A O 1
ATOM 763 N N . TYR A 1 92 ? 14.733 4.330 -21.559 1.00 58.62 92 TYR A N 1
ATOM 764 C CA . TYR A 1 92 ? 15.003 5.202 -22.707 1.00 58.62 92 TYR A CA 1
ATOM 765 C C . TYR A 1 92 ? 15.525 4.497 -23.966 1.00 58.62 92 TYR A C 1
ATOM 767 O O . TYR A 1 92 ? 15.962 5.145 -24.915 1.00 58.62 92 TYR A O 1
ATOM 775 N N . LYS A 1 93 ? 15.397 3.167 -24.048 1.00 56.19 93 LYS A N 1
ATOM 776 C CA . LYS A 1 93 ? 15.797 2.379 -25.233 1.00 56.19 93 LYS A CA 1
ATOM 777 C C . LYS A 1 93 ? 15.111 2.786 -26.554 1.00 56.19 93 LYS A C 1
ATOM 779 O O . LYS A 1 93 ? 15.515 2.302 -27.601 1.00 56.19 93 LYS A O 1
ATOM 784 N N . SER A 1 94 ? 14.093 3.650 -26.531 1.00 57.00 94 SER A N 1
ATOM 785 C CA . SER A 1 94 ? 13.444 4.201 -27.732 1.00 57.00 94 SER A CA 1
ATOM 786 C C . SER A 1 94 ? 14.132 5.440 -28.323 1.00 57.00 94 SER A C 1
ATOM 788 O O . SER A 1 94 ? 13.733 5.884 -29.396 1.00 57.00 94 SER A O 1
ATOM 790 N N . TYR A 1 95 ? 15.112 6.029 -27.637 1.00 65.38 95 TYR A N 1
ATOM 791 C CA . TYR A 1 95 ? 15.834 7.209 -28.113 1.00 65.38 95 TYR A CA 1
ATOM 792 C C . TYR A 1 95 ? 17.032 6.857 -29.000 1.00 65.38 95 TYR A C 1
ATOM 794 O O . TYR A 1 95 ? 17.609 5.773 -28.899 1.00 65.38 95 TYR A O 1
ATOM 802 N N . SER A 1 96 ? 17.454 7.806 -29.837 1.00 73.62 96 SER A N 1
ATOM 803 C CA . SER A 1 96 ? 18.724 7.709 -30.560 1.00 73.62 96 SER A CA 1
ATOM 804 C C . SER A 1 96 ? 19.911 7.632 -29.591 1.00 73.62 96 SER A C 1
ATOM 806 O O . SER A 1 96 ? 19.843 8.085 -28.445 1.00 73.62 96 SER A O 1
ATOM 808 N N . ASP A 1 97 ? 21.051 7.117 -30.053 1.00 76.62 97 ASP A N 1
ATOM 809 C CA . ASP A 1 97 ? 22.265 7.021 -29.229 1.00 76.62 97 ASP A CA 1
ATOM 810 C C . ASP A 1 97 ? 22.703 8.372 -28.638 1.00 76.62 97 ASP A C 1
ATOM 812 O O . ASP A 1 97 ? 23.263 8.438 -27.542 1.00 76.62 97 ASP A O 1
ATOM 816 N N . ALA A 1 98 ? 22.469 9.471 -29.362 1.00 79.00 98 ALA A N 1
ATOM 817 C CA . ALA A 1 98 ? 22.818 10.814 -28.910 1.00 79.00 98 ALA A CA 1
ATOM 818 C C . ALA A 1 98 ? 21.934 11.281 -27.746 1.00 79.00 98 ALA A C 1
ATOM 820 O O . ALA A 1 98 ? 22.442 11.828 -26.765 1.00 79.00 98 ALA A O 1
ATOM 821 N N . GLU A 1 99 ? 20.634 11.023 -27.839 1.00 75.75 99 GLU A N 1
ATOM 822 C CA . GLU A 1 99 ? 19.654 11.320 -26.797 1.00 75.75 99 GLU A CA 1
ATOM 823 C C . GLU A 1 99 ? 19.893 10.448 -25.563 1.00 75.75 99 GLU A C 1
ATOM 825 O O . GLU A 1 99 ? 19.998 10.974 -24.459 1.00 75.75 99 GLU A O 1
ATOM 830 N N . ASN A 1 100 ? 20.125 9.144 -25.735 1.00 74.62 100 ASN A N 1
ATOM 831 C CA . ASN A 1 100 ? 20.458 8.253 -24.622 1.00 74.62 100 ASN A CA 1
ATOM 832 C C . ASN A 1 100 ? 21.697 8.719 -23.842 1.00 74.62 100 ASN A C 1
ATOM 834 O O . ASN A 1 100 ? 21.692 8.724 -22.608 1.00 74.62 100 ASN A O 1
ATOM 838 N N . ARG A 1 101 ? 22.741 9.194 -24.540 1.00 79.44 101 ARG A N 1
ATOM 839 C CA . ARG A 1 101 ? 23.925 9.801 -23.903 1.00 79.44 101 ARG A CA 1
ATOM 840 C C . ARG A 1 101 ? 23.617 11.108 -23.176 1.00 79.44 101 ARG A C 1
ATOM 842 O O . ARG A 1 101 ? 24.271 11.412 -22.179 1.00 79.44 101 ARG A O 1
ATOM 849 N N . LEU A 1 102 ? 22.695 11.922 -23.687 1.00 82.25 102 LEU A N 1
ATOM 850 C CA . LEU A 1 102 ? 22.289 13.163 -23.028 1.00 82.25 102 LEU A CA 1
ATOM 851 C C . LEU A 1 102 ? 21.522 12.859 -21.742 1.00 82.25 102 LEU A C 1
ATOM 853 O O . LEU A 1 102 ? 21.904 13.358 -20.687 1.00 82.25 102 LEU A O 1
ATOM 857 N N . VAL A 1 103 ? 20.500 12.009 -21.820 1.00 77.69 103 VAL A N 1
ATOM 858 C CA . VAL A 1 103 ? 19.647 11.693 -20.672 1.00 77.69 103 VAL A CA 1
ATOM 859 C C . VAL A 1 103 ? 20.457 10.955 -19.593 1.00 77.69 103 VAL A C 1
ATOM 861 O O . VAL A 1 103 ? 20.373 11.332 -18.428 1.00 77.69 103 VAL A O 1
ATOM 864 N N . THR A 1 104 ? 21.378 10.051 -19.966 1.00 76.69 104 THR A N 1
ATOM 865 C CA . THR A 1 104 ? 22.306 9.413 -19.003 1.00 76.69 104 THR A CA 1
ATOM 866 C C . THR A 1 104 ? 23.129 10.454 -18.239 1.00 76.69 104 THR A C 1
ATOM 868 O O . THR A 1 104 ? 23.209 10.397 -17.016 1.00 76.69 104 THR A O 1
ATOM 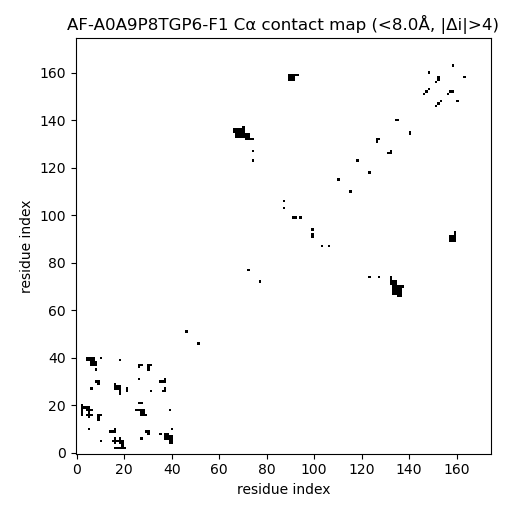871 N N . ARG A 1 105 ? 23.705 11.443 -18.939 1.00 82.38 105 ARG A N 1
ATOM 872 C CA . ARG A 1 105 ? 24.487 12.511 -18.292 1.00 82.38 105 ARG A CA 1
ATOM 873 C C . ARG A 1 105 ? 23.641 13.364 -17.351 1.00 82.38 105 ARG A C 1
ATOM 875 O O . ARG A 1 105 ? 24.095 13.650 -16.251 1.00 82.38 105 ARG A O 1
ATOM 882 N N . LEU A 1 106 ? 22.431 13.742 -17.768 1.00 82.56 106 LEU A N 1
ATOM 883 C CA . LEU A 1 106 ? 21.515 14.537 -16.944 1.00 82.56 106 LEU A CA 1
ATOM 884 C C . LEU A 1 106 ? 21.093 13.781 -15.677 1.00 82.56 106 LEU A C 1
ATOM 886 O O . LEU A 1 106 ? 21.035 14.370 -14.601 1.00 82.56 106 LEU A O 1
ATOM 890 N N . PHE A 1 107 ? 20.845 12.472 -15.779 1.00 77.44 107 PHE A N 1
ATOM 891 C CA . PHE A 1 107 ? 20.556 11.635 -14.613 1.00 77.44 107 PHE A CA 1
ATOM 892 C C . PHE A 1 107 ? 21.760 11.503 -13.676 1.00 77.44 107 PHE A C 1
ATOM 894 O O . PHE A 1 107 ? 21.589 11.600 -12.460 1.00 77.44 107 PHE A O 1
ATOM 901 N N . ASP A 1 108 ? 22.968 11.308 -14.209 1.00 77.44 108 ASP A N 1
ATOM 902 C CA . ASP A 1 108 ? 24.196 11.245 -13.406 1.00 77.44 108 ASP A CA 1
ATOM 903 C C . ASP A 1 108 ? 24.465 12.572 -12.675 1.00 77.44 108 ASP A C 1
ATOM 905 O O . ASP A 1 108 ? 24.962 12.580 -11.550 1.00 77.44 108 ASP A O 1
ATOM 909 N N . GLU A 1 109 ? 24.142 13.705 -13.299 1.00 82.50 109 GLU A N 1
ATOM 910 C CA . GLU A 1 109 ? 24.253 15.032 -12.689 1.00 82.50 109 GLU A CA 1
ATOM 911 C C . GLU A 1 109 ? 23.209 15.220 -11.580 1.00 82.50 109 GLU A C 1
ATOM 913 O O . GLU A 1 109 ? 23.573 15.476 -10.432 1.00 82.50 109 GLU A O 1
ATOM 918 N N . TYR A 1 110 ? 21.933 14.948 -11.874 1.00 78.31 110 TYR A N 1
ATOM 919 C CA . TYR A 1 110 ? 20.841 15.006 -10.898 1.00 78.31 110 TYR A CA 1
ATOM 920 C C . TYR A 1 110 ? 21.094 14.111 -9.673 1.00 78.31 110 TYR A C 1
ATOM 922 O O . TYR A 1 110 ? 20.864 14.511 -8.532 1.00 78.31 110 TYR A O 1
ATOM 930 N N . THR A 1 111 ? 21.602 12.896 -9.884 1.00 73.69 111 THR A N 1
ATOM 931 C CA . THR A 1 111 ? 21.898 11.951 -8.793 1.00 73.69 111 THR A CA 1
ATOM 932 C C . THR A 1 111 ? 23.150 12.300 -7.998 1.00 73.69 111 THR A C 1
ATOM 934 O O . THR A 1 111 ? 23.246 11.887 -6.848 1.00 73.69 111 THR A O 1
ATOM 937 N N . LYS A 1 112 ? 24.103 13.060 -8.550 1.00 75.50 112 LYS A N 1
ATOM 938 C CA . LYS A 1 112 ? 25.233 13.596 -7.771 1.00 75.50 112 LYS A CA 1
ATOM 939 C C . LYS A 1 112 ? 24.802 14.729 -6.847 1.00 75.50 112 LYS A C 1
ATOM 941 O O . LYS A 1 112 ? 25.333 14.842 -5.744 1.00 75.50 112 LYS A O 1
ATOM 946 N N . GLU A 1 113 ? 23.873 15.568 -7.298 1.00 74.38 113 GLU A N 1
ATOM 947 C CA . GLU A 1 113 ? 23.345 16.684 -6.504 1.00 74.38 113 GLU A CA 1
ATOM 948 C C . GLU A 1 113 ? 22.462 16.198 -5.352 1.00 74.38 113 GLU A C 1
ATOM 950 O O . GLU A 1 113 ? 22.533 16.705 -4.231 1.00 74.38 113 GLU A O 1
ATOM 955 N N . GLN A 1 114 ? 21.647 15.180 -5.614 1.00 68.38 114 GLN A N 1
ATOM 956 C CA . GLN A 1 114 ? 20.832 14.522 -4.606 1.00 68.38 114 GLN A CA 1
ATOM 957 C C . GLN A 1 114 ? 21.717 13.523 -3.853 1.00 68.38 114 GLN A C 1
ATOM 959 O O . GLN A 1 114 ? 22.031 12.464 -4.381 1.00 68.38 114 GLN A O 1
ATOM 964 N N . GLN A 1 115 ? 22.139 13.824 -2.622 1.00 64.81 115 GLN A N 1
ATOM 965 C CA . GLN A 1 115 ? 22.895 12.885 -1.778 1.00 64.81 115 GLN A CA 1
ATOM 966 C C . GLN A 1 115 ? 22.044 11.659 -1.384 1.00 64.81 115 GLN A C 1
ATOM 968 O O . GLN A 1 115 ? 21.647 11.503 -0.227 1.00 64.81 115 GLN A O 1
ATOM 973 N N . PHE A 1 116 ? 21.732 10.783 -2.339 1.00 67.38 116 PHE A N 1
ATOM 974 C CA . PHE A 1 116 ? 21.000 9.551 -2.100 1.00 67.38 116 PHE A CA 1
ATOM 975 C C . PHE A 1 116 ? 21.855 8.644 -1.218 1.00 67.38 116 PHE A C 1
ATOM 977 O O . PHE A 1 116 ? 22.898 8.137 -1.625 1.00 67.38 116 PHE A O 1
ATOM 984 N N . GLN A 1 117 ? 21.421 8.473 0.027 1.00 69.81 117 GLN A N 1
ATOM 985 C CA . GLN A 1 117 ? 22.061 7.551 0.951 1.00 69.81 117 GLN A CA 1
ATOM 986 C C . GLN A 1 117 ? 21.674 6.117 0.599 1.00 69.81 117 GLN A C 1
ATOM 988 O O . GLN A 1 117 ? 20.515 5.827 0.292 1.00 69.81 117 GLN A O 1
ATOM 993 N N . ASP A 1 118 ? 22.648 5.215 0.703 1.00 74.94 118 ASP A N 1
ATOM 994 C CA . ASP A 1 118 ? 22.397 3.781 0.628 1.00 74.94 118 ASP A CA 1
ATOM 995 C C . ASP A 1 118 ? 21.352 3.376 1.681 1.00 74.94 118 ASP A C 1
ATOM 997 O O . ASP A 1 118 ? 21.366 3.835 2.829 1.00 74.94 118 ASP A O 1
ATOM 1001 N N . VAL A 1 119 ? 20.435 2.486 1.298 1.00 78.88 119 VAL A N 1
ATOM 1002 C CA . VAL A 1 119 ? 19.405 1.983 2.213 1.00 78.88 119 VAL A CA 1
ATOM 1003 C C . VAL A 1 119 ? 20.082 1.197 3.340 1.00 78.88 119 VAL A C 1
ATOM 1005 O O . VAL A 1 119 ? 20.716 0.174 3.095 1.00 78.88 119 VAL A O 1
ATOM 1008 N N . SER A 1 120 ? 19.936 1.668 4.581 1.00 87.31 120 SER A N 1
ATOM 1009 C CA . SER A 1 120 ? 20.543 1.019 5.750 1.00 87.31 120 SER A CA 1
ATOM 1010 C C . SER A 1 120 ? 19.971 -0.379 6.020 1.00 87.31 120 SER A C 1
ATOM 1012 O O . SER A 1 120 ? 18.792 -0.636 5.765 1.00 87.31 120 SER A O 1
ATOM 1014 N N . ASP A 1 121 ? 20.751 -1.249 6.668 1.00 87.69 121 ASP A N 1
ATOM 1015 C CA . ASP A 1 121 ? 20.283 -2.57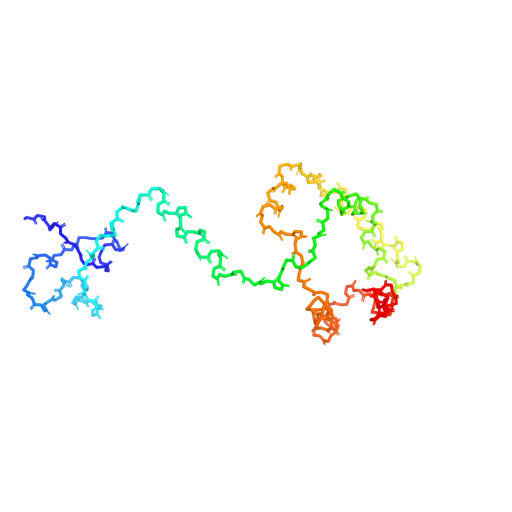6 7.097 1.00 87.69 121 ASP A CA 1
ATOM 1016 C C . ASP A 1 121 ? 19.049 -2.506 8.003 1.00 87.69 121 ASP A C 1
ATOM 1018 O O . ASP A 1 121 ? 18.193 -3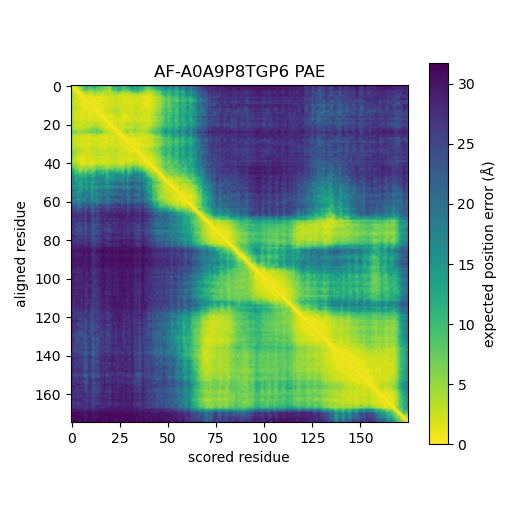.390 7.978 1.00 87.69 121 ASP A O 1
ATOM 1022 N N . ALA A 1 122 ? 18.931 -1.453 8.819 1.00 88.44 122 ALA A N 1
ATOM 1023 C CA . ALA A 1 122 ? 17.752 -1.239 9.653 1.00 88.44 122 ALA A CA 1
ATOM 1024 C C . ALA A 1 122 ? 16.504 -0.960 8.801 1.00 88.44 122 ALA A C 1
ATOM 1026 O O . ALA A 1 122 ? 15.439 -1.515 9.070 1.00 88.44 122 ALA A O 1
ATOM 1027 N N . SER A 1 123 ? 16.650 -0.161 7.742 1.00 88.69 123 SER A N 1
ATOM 1028 C CA . SER A 1 123 ? 15.587 0.098 6.772 1.00 88.69 123 SER A CA 1
ATOM 1029 C C . SER A 1 123 ? 15.202 -1.175 6.017 1.00 88.69 123 SER A C 1
ATOM 1031 O O . SER A 1 123 ? 14.017 -1.479 5.926 1.00 88.69 123 SER A O 1
ATOM 1033 N N . ILE A 1 124 ? 16.177 -1.969 5.557 1.00 88.06 124 ILE A N 1
ATOM 1034 C CA . ILE A 1 124 ? 15.920 -3.249 4.872 1.00 88.06 124 ILE A CA 1
ATOM 1035 C C . ILE A 1 124 ? 15.152 -4.209 5.790 1.00 88.06 124 ILE A C 1
ATOM 1037 O O . ILE A 1 124 ? 14.151 -4.794 5.376 1.00 88.06 124 ILE A O 1
ATOM 1041 N N . ARG A 1 125 ? 15.558 -4.328 7.062 1.00 87.50 125 ARG A N 1
ATOM 1042 C CA . ARG A 1 125 ? 14.831 -5.136 8.055 1.00 87.50 125 ARG A CA 1
ATOM 1043 C C . ARG A 1 125 ? 13.391 -4.661 8.241 1.00 87.50 125 ARG A C 1
ATOM 1045 O O . ARG A 1 125 ? 12.488 -5.491 8.269 1.00 87.50 125 ARG A O 1
ATOM 1052 N N . ASN A 1 126 ? 13.169 -3.350 8.333 1.00 89.56 126 ASN A N 1
ATOM 1053 C CA . ASN A 1 126 ? 11.822 -2.790 8.456 1.00 89.56 126 ASN A CA 1
ATOM 1054 C C . ASN A 1 126 ? 10.965 -3.079 7.216 1.00 89.56 126 ASN A C 1
ATOM 1056 O O . ASN A 1 126 ? 9.832 -3.524 7.363 1.00 89.56 126 ASN A O 1
ATOM 1060 N N . LEU A 1 127 ? 11.507 -2.895 6.008 1.00 87.44 127 LEU A N 1
ATOM 1061 C CA . LEU A 1 127 ? 10.817 -3.218 4.753 1.00 87.44 127 LEU A CA 1
ATOM 1062 C C . LEU A 1 127 ? 10.441 -4.703 4.680 1.00 87.44 127 LEU A C 1
ATOM 1064 O O . LEU A 1 127 ? 9.342 -5.046 4.251 1.00 87.44 127 LEU A O 1
ATOM 1068 N N . ASN A 1 128 ? 11.313 -5.584 5.173 1.00 85.00 128 ASN A N 1
ATOM 1069 C CA . ASN A 1 128 ? 11.032 -7.014 5.238 1.00 85.00 128 ASN A CA 1
ATOM 1070 C C . ASN A 1 128 ? 9.902 -7.345 6.223 1.00 85.00 128 ASN A C 1
ATOM 1072 O O . ASN A 1 128 ? 8.998 -8.108 5.894 1.00 85.00 128 ASN A O 1
ATOM 1076 N N . LEU A 1 129 ? 9.893 -6.718 7.404 1.00 81.88 129 LEU A N 1
ATOM 1077 C CA . LEU A 1 129 ? 8.800 -6.868 8.374 1.00 81.88 129 LEU A CA 1
ATOM 1078 C C . LEU A 1 129 ? 7.461 -6.337 7.846 1.00 81.88 129 LEU A C 1
ATOM 1080 O O . LEU A 1 129 ? 6.413 -6.879 8.191 1.00 81.88 129 LEU A O 1
ATOM 1084 N N . LEU A 1 130 ? 7.495 -5.296 7.012 1.00 84.56 130 LEU A N 1
ATOM 1085 C CA . LEU A 1 130 ? 6.316 -4.741 6.344 1.00 84.56 130 LEU A CA 1
ATOM 1086 C C . LEU A 1 130 ? 5.850 -5.581 5.144 1.00 84.56 130 LEU A C 1
ATOM 1088 O O . LEU A 1 130 ? 4.806 -5.281 4.572 1.00 84.56 130 LEU A O 1
ATOM 1092 N N . GLY A 1 131 ? 6.594 -6.626 4.768 1.00 81.69 131 GLY A N 1
ATOM 1093 C CA . GLY A 1 131 ? 6.255 -7.500 3.647 1.00 81.69 131 GLY A CA 1
ATOM 1094 C C . GLY A 1 131 ? 6.546 -6.895 2.274 1.00 81.69 131 GLY A C 1
ATOM 1095 O O . GLY A 1 131 ? 6.042 -7.404 1.282 1.00 81.69 131 GLY A O 1
ATOM 1096 N N . CYS A 1 132 ? 7.370 -5.845 2.180 1.00 86.31 132 CYS A N 1
ATOM 1097 C CA . CYS A 1 132 ? 7.678 -5.176 0.908 1.00 86.31 132 CYS A CA 1
ATOM 1098 C C . CYS A 1 132 ? 8.410 -6.073 -0.108 1.00 86.31 132 CYS A C 1
ATOM 1100 O O . CYS A 1 132 ? 8.450 -5.741 -1.288 1.00 86.31 132 CYS A O 1
ATOM 1102 N N . PHE A 1 133 ? 8.993 -7.187 0.342 1.00 87.81 133 PHE A N 1
ATOM 1103 C CA . PHE A 1 133 ? 9.677 -8.174 -0.504 1.00 87.81 133 PHE A CA 1
ATOM 1104 C C . PHE A 1 133 ? 8.842 -9.432 -0.755 1.00 87.81 133 PHE A C 1
ATOM 1106 O O . PHE A 1 133 ? 9.330 -10.400 -1.341 1.00 87.81 133 PHE A O 1
ATOM 1113 N N . ASN A 1 134 ? 7.588 -9.427 -0.308 1.00 86.81 134 ASN A N 1
ATOM 1114 C CA . ASN A 1 134 ? 6.649 -10.488 -0.601 1.00 86.81 134 ASN A CA 1
ATOM 1115 C C . ASN A 1 134 ? 5.767 -10.032 -1.756 1.00 86.81 134 ASN A C 1
ATOM 1117 O O . ASN A 1 134 ? 5.089 -9.007 -1.679 1.00 86.81 134 ASN A O 1
ATOM 1121 N N . LEU A 1 135 ? 5.814 -10.793 -2.836 1.00 84.75 135 LEU A N 1
ATOM 1122 C CA . LEU A 1 135 ? 5.015 -10.556 -4.016 1.00 84.75 135 LEU A CA 1
ATOM 1123 C C . LEU A 1 135 ? 3.820 -11.513 -4.057 1.00 84.75 135 LEU A C 1
ATOM 1125 O O . LEU A 1 135 ? 3.886 -12.638 -3.533 1.00 84.75 135 LEU A O 1
ATOM 1129 N N . PRO A 1 136 ? 2.750 -11.092 -4.748 1.00 84.75 136 PRO A N 1
ATOM 1130 C CA . PRO A 1 136 ? 1.664 -11.982 -5.091 1.00 84.75 136 PRO A CA 1
ATOM 1131 C C . PRO A 1 136 ? 2.105 -13.161 -5.965 1.00 84.75 136 PRO A C 1
ATOM 1133 O O . PRO A 1 136 ? 3.227 -13.219 -6.464 1.00 84.75 136 PRO A O 1
ATOM 1136 N N . GLU A 1 137 ? 1.196 -14.104 -6.183 1.00 83.94 137 GLU A N 1
ATOM 1137 C CA . GLU A 1 137 ? 1.395 -15.180 -7.153 1.00 83.94 137 GLU A CA 1
ATOM 1138 C C . GLU A 1 137 ? 1.687 -14.627 -8.557 1.00 83.94 137 GLU A C 1
ATOM 1140 O O . GLU A 1 137 ? 1.150 -13.591 -8.960 1.00 83.94 137 GLU A O 1
ATOM 1145 N N . LYS A 1 138 ? 2.508 -15.351 -9.333 1.00 82.44 138 LYS A N 1
ATOM 1146 C CA . LYS A 1 138 ? 2.949 -14.947 -10.678 1.00 82.44 138 LYS A CA 1
ATOM 1147 C C . LYS A 1 138 ? 1.781 -14.535 -11.587 1.00 82.44 138 LYS A C 1
ATOM 1149 O O . LYS A 1 138 ? 1.903 -13.552 -12.312 1.00 82.44 138 LYS A O 1
ATOM 1154 N N . ALA A 1 139 ? 0.637 -15.220 -11.507 1.00 83.56 139 ALA A N 1
ATOM 1155 C CA . ALA A 1 139 ? -0.565 -14.878 -12.274 1.00 83.56 139 ALA A CA 1
ATOM 1156 C C . ALA A 1 139 ? -1.125 -13.481 -11.928 1.00 83.56 139 ALA A C 1
ATOM 1158 O O . ALA A 1 139 ? -1.502 -12.704 -12.809 1.00 83.56 139 ALA A O 1
ATOM 1159 N N . VAL A 1 140 ? -1.130 -13.127 -10.641 1.00 84.62 140 VAL A N 1
ATOM 1160 C CA . VAL A 1 140 ? -1.561 -11.805 -10.168 1.00 84.62 140 VAL A CA 1
ATOM 1161 C C . VAL A 1 140 ? -0.540 -10.740 -10.573 1.00 84.62 140 VAL A C 1
ATOM 1163 O O . VAL A 1 140 ? -0.923 -9.675 -11.055 1.00 84.62 140 VAL A O 1
ATOM 1166 N N . CYS A 1 141 ? 0.760 -11.033 -10.461 1.00 86.50 141 CYS A N 1
ATOM 1167 C CA . CYS A 1 141 ? 1.816 -10.150 -10.967 1.00 86.50 141 CYS A CA 1
ATOM 1168 C C . CYS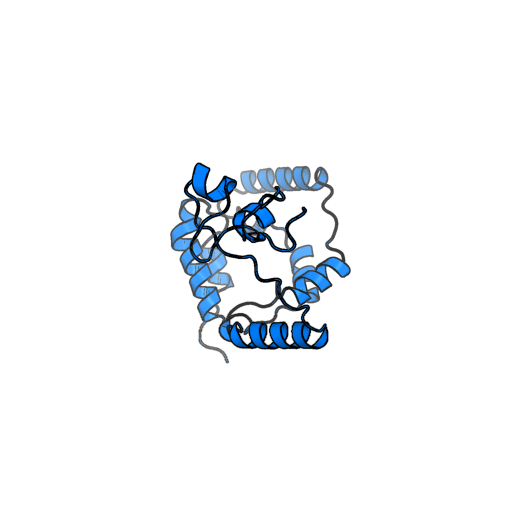 A 1 141 ? 1.657 -9.865 -12.467 1.00 86.50 141 CYS A C 1
ATOM 1170 O O . CYS A 1 141 ? 1.750 -8.707 -12.872 1.00 86.50 141 CYS A O 1
ATOM 1172 N N . GLN A 1 142 ? 1.347 -10.883 -13.275 1.00 87.25 142 GLN A N 1
ATOM 1173 C CA . GLN A 1 142 ? 1.103 -10.710 -14.707 1.00 87.25 142 GLN A CA 1
ATOM 1174 C C . GLN A 1 142 ? -0.089 -9.781 -14.970 1.00 87.25 142 GLN A C 1
ATOM 1176 O O . GLN A 1 142 ? 0.004 -8.887 -15.805 1.00 87.25 142 GLN A O 1
ATOM 1181 N N . THR A 1 143 ? -1.162 -9.904 -14.184 1.00 88.69 143 THR A N 1
ATOM 1182 C CA . THR A 1 143 ? -2.331 -9.011 -14.287 1.00 88.69 143 THR A CA 1
ATOM 1183 C C . THR A 1 143 ? -1.951 -7.541 -14.050 1.00 88.69 143 THR A C 1
ATOM 1185 O O . THR A 1 143 ? -2.443 -6.649 -14.743 1.00 88.69 143 THR A O 1
ATOM 1188 N N . TYR A 1 144 ? -1.048 -7.262 -13.100 1.00 89.00 144 TYR A N 1
ATOM 1189 C CA . TYR A 1 144 ? -0.532 -5.904 -12.883 1.00 89.00 144 TYR A CA 1
ATOM 1190 C C . TYR A 1 144 ? 0.309 -5.400 -14.060 1.00 89.00 144 TYR A C 1
ATOM 1192 O O . TYR A 1 144 ? 0.154 -4.244 -14.459 1.00 89.00 144 TYR A O 1
ATOM 1200 N N . VAL A 1 145 ? 1.169 -6.251 -14.627 1.00 90.19 145 VAL A N 1
ATOM 1201 C CA . VAL A 1 145 ? 1.981 -5.922 -15.811 1.00 90.19 145 VAL A CA 1
ATOM 1202 C C . VAL A 1 145 ? 1.085 -5.589 -17.007 1.00 90.19 145 VAL A C 1
ATOM 1204 O O . VAL A 1 145 ? 1.267 -4.551 -17.646 1.00 90.19 145 VAL A O 1
ATOM 1207 N N . ASP A 1 146 ? 0.077 -6.418 -17.274 1.00 88.69 146 ASP A N 1
ATOM 1208 C CA . ASP A 1 146 ? -0.862 -6.213 -18.379 1.00 88.69 146 ASP A CA 1
ATOM 1209 C C . ASP A 1 146 ? -1.650 -4.907 -18.200 1.00 88.69 146 ASP A C 1
ATOM 1211 O O . ASP A 1 146 ? -1.765 -4.106 -19.132 1.00 88.69 146 ASP A O 1
ATOM 1215 N N . SER A 1 147 ? -2.116 -4.642 -16.974 1.00 90.69 147 SER A N 1
ATOM 1216 C CA . SER A 1 147 ? -2.818 -3.403 -16.627 1.00 90.69 147 SER A CA 1
ATOM 1217 C C . SER A 1 147 ? -1.936 -2.161 -16.784 1.00 90.69 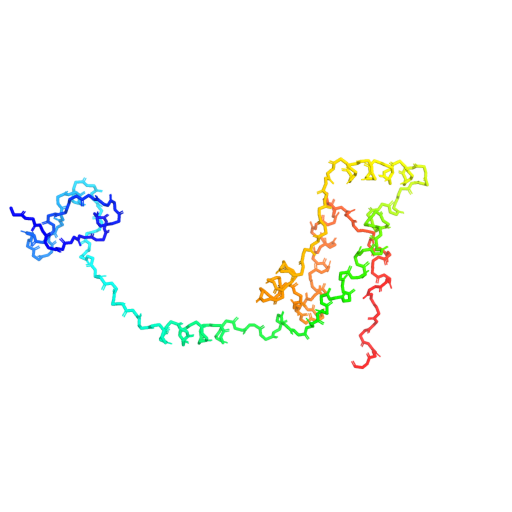147 SER A C 1
ATOM 1219 O O . SER A 1 147 ? -2.411 -1.138 -17.282 1.00 90.69 147 SER A O 1
ATOM 1221 N N . TYR A 1 148 ? -0.647 -2.237 -16.426 1.00 91.31 148 TYR A N 1
ATOM 1222 C CA . TYR A 1 148 ? 0.303 -1.150 -16.671 1.00 91.31 148 TYR A CA 1
ATOM 1223 C C . TYR A 1 148 ? 0.388 -0.827 -18.167 1.00 91.31 148 TYR A C 1
ATOM 1225 O O . TYR A 1 148 ? 0.203 0.330 -18.549 1.00 91.31 148 TYR A O 1
ATOM 1233 N N . PHE A 1 149 ? 0.602 -1.831 -19.025 1.00 90.56 149 PHE A N 1
ATOM 1234 C CA . PHE A 1 149 ? 0.726 -1.605 -20.468 1.00 90.56 149 PHE A CA 1
ATOM 1235 C C . PHE A 1 149 ? -0.572 -1.149 -21.138 1.00 90.56 149 PHE A C 1
ATOM 1237 O O . PHE A 1 149 ? -0.511 -0.441 -22.140 1.00 90.56 149 PHE A O 1
ATOM 1244 N N . GLN A 1 150 ? -1.734 -1.534 -20.610 1.00 91.12 150 GLN A N 1
ATOM 1245 C CA . GLN A 1 150 ? -3.022 -1.069 -21.127 1.00 91.12 150 GLN A CA 1
ATOM 1246 C C . GLN A 1 150 ? -3.360 0.356 -20.687 1.00 91.12 150 GLN A C 1
ATOM 1248 O O . GLN A 1 150 ? -3.823 1.147 -21.505 1.00 91.12 150 GLN A O 1
ATOM 1253 N N . ASN A 1 151 ? -3.153 0.682 -19.409 1.00 91.31 151 ASN A N 1
ATOM 1254 C CA . ASN A 1 151 ? -3.763 1.868 -18.802 1.00 91.31 151 ASN A CA 1
ATOM 1255 C C . ASN A 1 151 ? 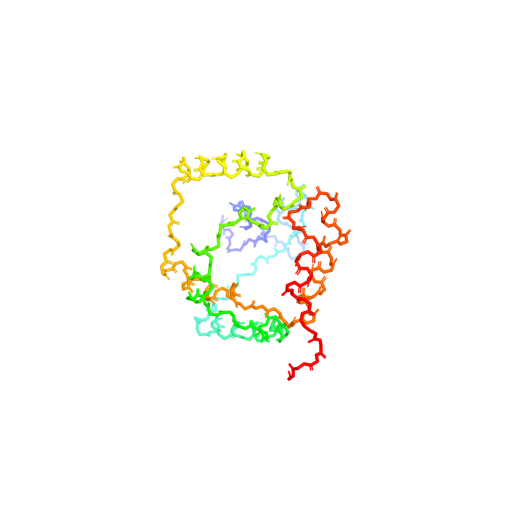-2.760 2.979 -18.478 1.00 91.31 151 ASN A C 1
ATOM 1257 O O . ASN A 1 151 ? -3.108 4.155 -18.541 1.00 91.31 151 ASN A O 1
ATOM 1261 N N . VAL A 1 152 ? -1.526 2.627 -18.112 1.00 90.00 152 VAL A N 1
ATOM 1262 C CA . VAL A 1 152 ? -0.514 3.595 -17.655 1.00 90.00 152 VAL A CA 1
ATOM 1263 C C . VAL A 1 152 ? 0.465 3.929 -18.771 1.00 90.00 152 VAL A C 1
ATOM 1265 O O . VAL A 1 152 ? 0.766 5.098 -18.990 1.00 90.00 152 VAL A O 1
ATOM 1268 N N . HIS A 1 153 ? 0.935 2.921 -19.506 1.00 87.94 153 HIS A N 1
ATOM 1269 C CA . HIS A 1 153 ? 1.938 3.069 -20.561 1.00 87.94 153 HIS A CA 1
ATOM 1270 C C . HIS A 1 153 ? 1.572 4.097 -21.646 1.00 87.94 153 HIS A C 1
ATOM 1272 O O . HIS A 1 153 ? 2.455 4.876 -21.994 1.00 87.94 153 HIS A O 1
ATOM 1278 N N . PRO A 1 154 ? 0.306 4.224 -22.108 1.00 89.12 154 PRO A N 1
ATOM 1279 C CA . PRO A 1 154 ? -0.058 5.265 -23.075 1.00 89.12 154 PRO A CA 1
ATOM 1280 C C . PRO A 1 154 ? 0.182 6.700 -22.582 1.00 89.12 154 PRO A C 1
ATOM 1282 O O . PRO A 1 154 ? 0.379 7.600 -23.393 1.00 89.12 154 PRO A O 1
ATOM 1285 N N . LEU A 1 155 ? 0.148 6.921 -21.263 1.00 88.44 155 LEU A N 1
ATOM 1286 C CA . LEU A 1 155 ? 0.366 8.230 -20.641 1.00 88.44 155 LEU A CA 1
ATOM 1287 C C . LEU A 1 155 ? 1.804 8.393 -20.141 1.00 88.44 155 LEU A C 1
ATOM 1289 O O . LEU A 1 155 ? 2.360 9.487 -20.198 1.00 88.44 155 LEU A O 1
ATOM 1293 N N . ILE A 1 156 ? 2.390 7.315 -19.615 1.00 83.69 156 ILE A N 1
ATOM 1294 C CA . ILE A 1 156 ? 3.699 7.314 -18.963 1.00 83.69 156 ILE A CA 1
ATOM 1295 C C . ILE A 1 156 ? 4.480 6.051 -19.387 1.00 83.69 156 ILE A C 1
ATOM 1297 O O . ILE A 1 156 ? 4.559 5.072 -18.628 1.00 83.69 156 ILE A O 1
ATOM 1301 N N . PRO A 1 157 ? 5.056 6.039 -20.606 1.00 81.06 157 PRO A N 1
ATOM 1302 C CA . PRO A 1 157 ? 5.778 4.891 -21.153 1.00 81.06 157 PRO A CA 1
ATOM 1303 C C . PRO A 1 157 ? 7.196 4.801 -20.570 1.00 81.06 157 PRO A C 1
ATOM 1305 O O . PRO A 1 157 ? 8.188 5.049 -21.245 1.00 81.06 157 PRO A O 1
ATOM 1308 N N . ILE A 1 158 ? 7.286 4.450 -19.287 1.00 79.38 158 ILE A N 1
ATOM 1309 C CA . ILE A 1 158 ? 8.555 4.283 -18.557 1.00 79.38 158 ILE A CA 1
ATOM 1310 C C . ILE A 1 158 ? 9.286 3.007 -18.994 1.00 79.38 158 ILE A C 1
ATOM 1312 O O . ILE A 1 158 ? 10.488 2.909 -18.808 1.00 79.38 158 ILE A O 1
ATOM 1316 N N . LEU A 1 159 ? 8.591 2.010 -19.546 1.00 77.75 159 LEU A N 1
ATOM 1317 C CA . LEU A 1 159 ? 9.191 0.735 -19.946 1.00 77.75 159 LEU A CA 1
ATOM 1318 C C . LEU A 1 159 ? 9.053 0.508 -21.451 1.00 77.75 159 LEU A C 1
ATOM 1320 O O . LEU A 1 159 ? 7.978 0.703 -22.023 1.00 77.75 159 LEU A O 1
ATOM 1324 N N . ASN A 1 160 ? 10.111 0.008 -22.093 1.00 79.44 160 ASN A N 1
ATOM 1325 C CA . ASN A 1 160 ? 9.995 -0.539 -23.444 1.00 79.44 160 ASN A CA 1
ATOM 1326 C C . ASN A 1 160 ? 9.217 -1.866 -23.389 1.00 79.44 160 ASN A C 1
ATOM 1328 O O . ASN A 1 160 ? 9.709 -2.852 -22.844 1.00 79.44 160 ASN A O 1
ATOM 1332 N N . LYS A 1 161 ? 8.006 -1.885 -23.957 1.00 82.88 161 LYS A N 1
ATOM 1333 C CA . LYS A 1 161 ? 7.096 -3.037 -23.889 1.00 82.88 161 LYS A CA 1
ATOM 1334 C C . LYS A 1 161 ? 7.688 -4.304 -24.505 1.00 82.88 161 LYS A C 1
ATOM 1336 O O . LYS A 1 161 ? 7.607 -5.359 -23.890 1.00 82.88 161 LYS A O 1
ATOM 1341 N N . GLU A 1 162 ? 8.272 -4.208 -25.695 1.00 82.62 162 GLU A N 1
ATOM 1342 C CA . GLU A 1 162 ? 8.802 -5.369 -26.422 1.00 82.62 162 GLU A CA 1
ATOM 1343 C C . GLU A 1 162 ? 9.976 -6.006 -25.680 1.00 82.62 162 GLU A C 1
ATOM 1345 O O . GLU A 1 162 ? 9.981 -7.212 -25.454 1.00 82.62 162 GLU A O 1
ATOM 1350 N N . THR A 1 163 ? 10.925 -5.179 -25.236 1.00 81.81 163 THR A N 1
ATOM 1351 C CA . THR A 1 163 ? 12.100 -5.627 -24.477 1.00 81.81 163 THR A CA 1
ATOM 1352 C C . THR A 1 163 ? 11.674 -6.234 -23.144 1.00 81.81 163 THR A C 1
ATOM 1354 O O . THR A 1 163 ? 12.073 -7.347 -22.814 1.00 81.81 163 THR A O 1
ATOM 1357 N N . PHE A 1 164 ? 10.809 -5.530 -22.403 1.00 84.19 164 PHE A N 1
ATOM 1358 C CA . PHE A 1 164 ? 10.347 -5.983 -21.096 1.00 84.19 164 PHE A CA 1
ATOM 1359 C C . PHE A 1 164 ? 9.608 -7.317 -21.191 1.00 84.19 164 PHE A C 1
ATOM 1361 O O . PHE A 1 164 ? 9.879 -8.220 -20.402 1.00 84.19 164 PHE A O 1
ATOM 1368 N N . LEU A 1 165 ? 8.688 -7.457 -22.152 1.00 84.06 165 LEU A N 1
ATOM 1369 C CA . LEU A 1 165 ? 7.974 -8.712 -22.343 1.00 84.06 165 LEU A CA 1
ATOM 1370 C C . LEU A 1 165 ? 8.946 -9.816 -22.767 1.00 84.06 165 LEU A C 1
ATOM 1372 O O . LEU A 1 165 ? 8.962 -10.836 -22.101 1.00 84.06 165 LEU A O 1
ATOM 1376 N N . ALA A 1 166 ? 9.828 -9.603 -23.748 1.00 83.00 166 ALA A N 1
ATOM 1377 C CA . ALA A 1 166 ? 10.790 -10.625 -24.177 1.00 83.00 166 ALA A CA 1
ATOM 1378 C C . ALA A 1 166 ? 11.660 -11.176 -23.027 1.00 83.00 166 ALA A C 1
ATOM 1380 O O . ALA A 1 166 ? 11.898 -12.380 -22.962 1.00 83.00 166 ALA A O 1
ATOM 1381 N N . GLU A 1 167 ? 12.090 -10.315 -22.102 1.00 79.19 167 GLU A N 1
ATOM 1382 C CA . GLU A 1 167 ? 12.911 -10.690 -20.941 1.00 79.19 167 GLU A CA 1
ATOM 1383 C C . GLU A 1 167 ? 12.107 -11.368 -19.812 1.00 79.19 167 GLU A C 1
ATOM 1385 O O . GLU A 1 167 ? 12.680 -12.088 -18.995 1.00 79.19 167 GLU A O 1
ATOM 1390 N N . ASN A 1 168 ? 10.784 -11.155 -19.744 1.00 75.50 168 ASN A N 1
ATOM 1391 C CA . ASN A 1 168 ? 9.947 -11.573 -18.608 1.00 75.50 168 ASN A CA 1
ATOM 1392 C C . ASN A 1 168 ? 8.808 -12.545 -18.972 1.00 75.50 168 ASN A C 1
ATOM 1394 O O . ASN A 1 168 ? 8.173 -13.098 -18.073 1.00 75.50 168 ASN A O 1
ATOM 1398 N N . THR A 1 169 ? 8.561 -12.821 -20.256 1.00 65.88 169 THR A N 1
ATOM 1399 C CA . THR A 1 169 ? 7.558 -13.794 -20.728 1.00 65.88 169 THR A CA 1
ATOM 1400 C C . THR A 1 169 ? 8.098 -15.219 -20.833 1.00 65.88 169 THR A C 1
ATOM 1402 O O . THR A 1 169 ? 7.481 -16.038 -21.514 1.00 65.88 169 THR A O 1
ATOM 1405 N N . HIS A 1 170 ? 9.214 -15.559 -20.168 1.00 55.66 170 HIS A N 1
ATOM 1406 C CA . HIS A 1 170 ? 9.619 -16.961 -20.059 1.00 55.66 170 HIS A CA 1
ATOM 1407 C C . HIS A 1 170 ? 8.439 -17.790 -19.530 1.00 55.66 170 HIS A C 1
ATOM 1409 O O . HIS A 1 170 ? 7.846 -17.538 -18.473 1.00 55.66 170 HIS A O 1
ATOM 1415 N N . THR A 1 171 ? 8.075 -18.706 -20.413 1.00 40.25 171 THR A N 1
ATOM 1416 C CA . THR A 1 171 ? 6.799 -19.352 -20.662 1.00 40.25 171 THR A CA 1
ATOM 1417 C C . THR A 1 171 ? 6.212 -20.080 -19.464 1.00 40.25 171 THR A C 1
ATOM 1419 O O . THR A 1 171 ? 6.903 -20.519 -18.551 1.00 40.25 171 THR A O 1
ATOM 1422 N N . VAL A 1 172 ? 4.894 -20.249 -19.521 1.00 38.97 172 VAL A N 1
ATOM 1423 C CA . VAL A 1 172 ? 4.026 -21.071 -18.663 1.00 38.97 172 VAL A CA 1
ATOM 1424 C C . VAL A 1 172 ? 4.360 -22.575 -18.808 1.00 38.97 172 VAL A C 1
ATOM 1426 O O . VAL A 1 172 ? 3.468 -23.407 -18.901 1.00 38.97 172 VAL A O 1
ATOM 1429 N N . GLN A 1 173 ? 5.636 -22.958 -18.924 1.00 30.70 173 GLN A N 1
ATOM 1430 C CA . GLN A 1 173 ? 5.982 -24.293 -19.415 1.00 30.70 173 GLN A CA 1
ATOM 1431 C C . GLN A 1 173 ? 7.258 -24.937 -18.880 1.00 30.70 173 GLN A C 1
ATOM 1433 O O . GLN A 1 173 ? 7.670 -25.926 -19.464 1.00 30.70 173 GLN A O 1
ATOM 1438 N N . ASP A 1 174 ? 7.826 -24.477 -17.766 1.00 30.75 174 ASP A N 1
ATOM 1439 C CA . ASP A 1 174 ? 8.863 -25.249 -17.072 1.00 30.75 174 ASP A CA 1
ATOM 1440 C C . ASP A 1 174 ? 8.718 -25.125 -15.541 1.00 30.75 174 ASP A C 1
ATOM 1442 O O . ASP A 1 174 ? 9.032 -24.080 -14.969 1.00 30.75 174 ASP A O 1
ATOM 1446 N N . TYR A 1 175 ? 8.287 -26.251 -14.943 1.00 32.72 175 TYR A N 1
ATOM 1447 C CA . TYR A 1 175 ? 8.203 -26.647 -13.518 1.00 32.72 175 TYR A CA 1
ATOM 1448 C C . TYR A 1 175 ? 7.027 -26.146 -12.667 1.00 32.72 175 TYR A C 1
ATOM 1450 O O . TYR A 1 175 ? 6.984 -24.954 -12.292 1.00 32.72 175 TYR A O 1
#

Mean predicted aligned error: 16.37 Å

Sequence (175 aa):
KRALKACVICHQRKIKCDLDFKEVGQRCTNCEELNLECELYKRKKRIKKFQIHKNLSDLLEKTKIETLNAVRIDPAELMQKLKKTRHHEYIYKSYSDAENRLVTRLFDEYTKEQQFQDVSDASIRNLNLLGCFNLPEKAVCQTYVDSYFQNVHPLIPILNKETFLAENTHTVQDY